Protein AF-A0A918QEB8-F1 (afdb_monomer_lite)

Secondary structure (DSSP, 8-state):
-PPPBPSSTT--SBP-BTTTTB-HHHHHHHHHHSSTT----------SB-SSTT--SBP-BTTB-HHHHHHHHTT-TTTTTS-------PBPSSTT--SBEEETTEEHHHHHHHHHHS----S-----PPPPSB--STT--PBP-BTTB-HHHHHHHHTTPPP-PPPPPPPTTS-EE-TTS-EEEEEEETTEEEEEEHHHHHHHHHHTSPPPTTEEEEETTS-TT-----SS-EE-TTS-EEETTEEEEE-----S--HHHHHHHHHHHHHHHS-HHHHHHTGGGGHHHHHHTSS---------

InterPro domains:
  IPR044925 His-Me finger superfamily [SSF54060] (174-229)

Foldseek 3Di:
DDAQFAPDPPGRHGQDDPVRSHDPQLVVCCVPPVGSPPDDPPLPQPADFAPQPPGRAGQGPPSHHPQLVVCVVVVHPCSRPDDDDPPDQQFAPAPPGRAGDDPPSHHPQLVVCCVPPVGSDHPDPPDPDDADQAAPAPPGRHGDDPPRHDPVQVVCVVVVHDRDPDDDDDPQQPFDQDPVQFTWGWDADPNDTDIDTPLQVLLCVLLVHHDAPQKDKDFQVNRRHPNDFDHHFDQDPVRWGDGDRITIDGDDDDPDDDPVLNVLLVLLCCLRRNDPVSVVVSVVSVVSVRVSSPDDPPDDDDDD

Structure (mmCIF, N/CA/C/O backbone):
data_AF-A0A918QEB8-F1
#
_entry.id   AF-A0A918QEB8-F1
#
loop_
_atom_site.group_PDB
_atom_site.id
_atom_site.type_symbol
_atom_site.label_atom_id
_atom_site.label_alt_id
_atom_site.label_comp_id
_atom_site.label_asym_id
_atom_site.label_entity_id
_atom_site.label_seq_id
_atom_site.pdbx_PDB_ins_code
_atom_site.Cartn_x
_atom_site.Cartn_y
_atom_site.Cartn_z
_atom_site.occupancy
_atom_site.B_iso_or_equiv
_atom_site.auth_seq_id
_atom_site.auth_comp_id
_atom_site.auth_asym_id
_atom_site.auth_atom_id
_atom_site.pdbx_PDB_model_num
ATOM 1 N N . MET A 1 1 ? -0.259 -30.238 -13.242 1.00 49.84 1 MET A N 1
ATOM 2 C CA . MET A 1 1 ? -1.530 -29.480 -13.211 1.00 49.84 1 MET A CA 1
ATOM 3 C C . MET A 1 1 ? -1.662 -28.749 -14.536 1.00 49.84 1 MET A C 1
ATOM 5 O O . MET A 1 1 ? -0.689 -28.126 -14.937 1.00 49.84 1 MET A O 1
ATOM 9 N N . ALA A 1 2 ? -2.779 -28.898 -15.249 1.00 60.12 2 ALA A N 1
ATOM 10 C CA . ALA A 1 2 ? -2.968 -28.246 -16.545 1.00 60.12 2 ALA A CA 1
ATOM 11 C C . ALA A 1 2 ? -3.055 -26.721 -16.367 1.00 60.12 2 ALA A C 1
ATOM 13 O O . ALA A 1 2 ? -3.739 -26.246 -15.460 1.00 60.12 2 ALA A O 1
ATOM 14 N N . GLU A 1 3 ? -2.346 -25.959 -17.201 1.00 74.62 3 GLU A N 1
ATOM 15 C CA . GLU A 1 3 ? -2.456 -24.500 -17.198 1.00 74.62 3 GLU A CA 1
ATOM 16 C C . GLU A 1 3 ? -3.886 -24.094 -17.587 1.00 74.62 3 GLU A C 1
ATOM 18 O O . GLU A 1 3 ? -4.435 -24.643 -18.550 1.00 74.62 3 GLU A O 1
ATOM 23 N N . PRO A 1 4 ? -4.516 -23.155 -16.860 1.00 84.81 4 PRO A N 1
ATOM 24 C CA . PRO A 1 4 ? -5.873 -22.750 -17.180 1.00 84.81 4 PRO A CA 1
ATOM 25 C C . PRO A 1 4 ? -5.911 -22.063 -18.552 1.00 84.81 4 PRO A C 1
ATOM 27 O O . PRO A 1 4 ? -4.995 -21.326 -18.927 1.00 84.81 4 PRO A O 1
ATOM 30 N N . LYS A 1 5 ? -6.958 -22.338 -19.332 1.00 91.69 5 LYS A N 1
ATOM 31 C CA . LYS A 1 5 ? -7.155 -21.772 -20.674 1.00 91.69 5 LYS A CA 1
ATOM 32 C C . LYS A 1 5 ? -7.871 -20.424 -20.602 1.00 91.69 5 LYS A C 1
ATOM 34 O O . LYS A 1 5 ? -8.496 -20.084 -19.603 1.00 91.69 5 LYS A O 1
ATOM 39 N N . CYS A 1 6 ? -7.764 -19.649 -21.675 1.00 92.31 6 CYS A N 1
ATOM 40 C CA . CYS A 1 6 ? -8.468 -18.381 -21.818 1.00 92.31 6 CYS A CA 1
ATOM 41 C C . CYS A 1 6 ? -9.994 -18.562 -21.732 1.00 92.31 6 CYS A C 1
ATOM 43 O O . CYS A 1 6 ? -10.557 -19.365 -22.462 1.00 92.31 6 CYS A O 1
ATOM 45 N N . SER A 1 7 ? -10.670 -17.731 -20.939 1.00 91.06 7 SER A N 1
ATOM 46 C CA . SER A 1 7 ? -12.131 -17.736 -20.750 1.00 91.06 7 SER A CA 1
ATOM 47 C C . SER A 1 7 ? -12.945 -17.173 -21.923 1.00 91.06 7 SER A C 1
ATOM 49 O O . SER A 1 7 ? -14.137 -16.947 -21.777 1.00 91.06 7 SER A O 1
ATOM 51 N N . VAL A 1 8 ? -12.314 -16.891 -23.063 1.00 89.81 8 VAL A N 1
ATOM 52 C CA . VAL A 1 8 ? -13.023 -16.405 -24.257 1.00 89.81 8 VAL A CA 1
ATOM 53 C C . VAL A 1 8 ? -13.403 -17.618 -25.090 1.00 89.81 8 VAL A C 1
ATOM 55 O O . VAL A 1 8 ? -12.530 -18.443 -25.373 1.00 89.81 8 VAL A O 1
ATOM 58 N N . GLU A 1 9 ? -14.675 -17.722 -25.471 1.00 88.31 9 GLU A N 1
ATOM 59 C CA . GLU A 1 9 ? -15.197 -18.860 -26.230 1.00 88.31 9 GLU A CA 1
ATOM 60 C C . GLU A 1 9 ? -14.378 -19.106 -27.507 1.00 88.31 9 GLU A C 1
ATOM 62 O O . GLU A 1 9 ? -14.040 -18.186 -28.253 1.00 88.31 9 GLU A O 1
ATOM 67 N N . GLY A 1 10 ? -13.981 -20.363 -27.725 1.00 85.69 10 GLY A N 1
ATOM 68 C CA . GLY A 1 10 ? -13.142 -20.757 -28.862 1.00 85.69 10 GLY A CA 1
ATOM 69 C C . GLY A 1 10 ? -11.655 -20.386 -28.751 1.00 85.69 10 GLY A C 1
ATOM 70 O O . GLY A 1 10 ? -10.907 -20.575 -29.711 1.00 85.69 10 GLY A O 1
ATOM 71 N N . CYS A 1 11 ? -11.176 -19.872 -27.611 1.00 87.31 11 CYS A N 1
ATOM 72 C CA . CYS A 1 11 ? -9.763 -19.544 -27.420 1.00 87.31 11 CYS A CA 1
ATOM 73 C C . CYS A 1 11 ? -9.001 -20.610 -26.622 1.00 87.31 11 CYS A C 1
ATOM 75 O O . CYS A 1 11 ? -9.097 -20.688 -25.402 1.00 87.31 11 CYS A O 1
ATOM 77 N N . GLU A 1 12 ? -8.124 -21.359 -27.291 1.00 88.88 12 GLU A N 1
ATOM 78 C CA . GLU A 1 12 ? -7.319 -22.409 -26.643 1.00 88.88 12 GLU A CA 1
ATOM 79 C C . GLU A 1 12 ? -6.004 -21.913 -26.023 1.00 88.88 12 GLU A C 1
ATOM 81 O O . GLU A 1 12 ? -5.235 -22.691 -25.458 1.00 88.88 12 GLU A O 1
ATOM 86 N N . LYS A 1 13 ? -5.714 -20.610 -26.126 1.00 89.88 13 LYS A N 1
ATOM 87 C CA . LYS A 1 13 ? -4.465 -20.038 -25.608 1.00 89.88 13 LYS A CA 1
ATOM 88 C C . LYS A 1 13 ? -4.423 -20.106 -24.076 1.00 89.88 13 LYS A C 1
ATOM 90 O O . LYS A 1 13 ? -5.461 -19.921 -23.436 1.00 89.88 13 LYS A O 1
ATOM 95 N N . PRO A 1 14 ? -3.229 -20.261 -23.477 1.00 89.56 14 PRO A N 1
ATOM 96 C CA . PRO A 1 14 ? -3.093 -20.279 -22.027 1.00 89.56 14 PRO A CA 1
ATOM 97 C C . PRO A 1 14 ? -3.520 -18.939 -21.420 1.00 89.56 14 PRO A C 1
ATOM 99 O O . PRO A 1 14 ? -3.224 -17.854 -21.951 1.00 89.56 14 PRO A O 1
ATOM 102 N N . GLN A 1 15 ? -4.215 -19.017 -20.290 1.00 91.75 15 GLN A N 1
ATOM 103 C CA . GLN A 1 15 ? -4.568 -17.871 -19.472 1.00 91.75 15 GLN A CA 1
ATOM 104 C C . GLN A 1 15 ? -3.289 -17.242 -18.921 1.00 91.75 15 GLN A C 1
ATOM 106 O O . GLN A 1 15 ? -2.470 -17.895 -18.280 1.00 91.75 15 GLN A O 1
ATOM 111 N N . ARG A 1 16 ? -3.132 -15.935 -19.146 1.00 87.12 16 ARG A N 1
ATOM 112 C CA . ARG A 1 16 ? -1.997 -15.165 -18.610 1.00 87.12 16 ARG A CA 1
ATOM 113 C C . ARG A 1 16 ? -2.396 -14.243 -17.465 1.00 87.12 16 ARG A C 1
ATOM 115 O O . ARG A 1 16 ? -1.548 -13.889 -16.655 1.00 87.12 16 ARG A O 1
ATOM 122 N N . TYR A 1 17 ? -3.671 -13.865 -17.386 1.00 87.62 17 TYR A N 1
ATOM 123 C CA . TYR A 1 17 ? -4.177 -12.907 -16.408 1.00 87.62 17 TYR A CA 1
ATOM 124 C C . TYR A 1 17 ? -5.238 -13.576 -15.533 1.00 87.62 17 TYR A C 1
ATOM 126 O O . TYR A 1 17 ? -6.358 -13.823 -15.979 1.00 87.62 17 TYR A O 1
ATOM 134 N N . LYS A 1 18 ? -4.873 -13.884 -14.278 1.00 83.88 18 LYS A N 1
ATOM 135 C CA . LYS A 1 18 ? -5.740 -14.603 -13.325 1.00 83.88 18 LYS A CA 1
ATOM 136 C C . LYS A 1 18 ? -7.066 -13.880 -13.073 1.00 83.88 18 LYS A C 1
ATOM 138 O O . LYS A 1 18 ? -8.113 -14.498 -13.187 1.00 83.88 18 LYS A O 1
ATOM 143 N N . ALA A 1 19 ? -7.012 -12.570 -12.825 1.00 83.25 19 ALA A N 1
ATOM 144 C CA . ALA A 1 19 ? -8.179 -11.762 -12.462 1.00 83.25 19 ALA A CA 1
ATOM 145 C C . ALA A 1 19 ? -9.241 -11.639 -13.567 1.00 83.25 19 ALA A C 1
ATOM 147 O O . ALA A 1 19 ? -10.412 -11.474 -13.258 1.00 83.25 19 ALA A O 1
ATOM 148 N N . SER A 1 20 ? -8.849 -11.710 -14.843 1.00 82.38 20 SER A N 1
ATOM 149 C CA . SER A 1 20 ? -9.780 -11.536 -15.964 1.00 82.38 20 SER A CA 1
ATOM 150 C C . SER A 1 20 ? -10.052 -12.822 -16.743 1.00 82.38 20 SER A C 1
ATOM 152 O O . SER A 1 20 ? -10.740 -12.769 -17.750 1.00 82.38 20 SER A O 1
ATOM 154 N N . GLY A 1 21 ? -9.451 -13.959 -16.376 1.00 89.44 21 GLY A N 1
ATOM 155 C CA . GLY A 1 21 ? -9.627 -15.201 -17.142 1.00 89.44 21 GLY A CA 1
ATOM 156 C C . GLY A 1 21 ? -8.934 -15.228 -18.514 1.00 89.44 21 GLY A C 1
ATOM 157 O O . GLY A 1 21 ? -9.015 -16.212 -19.238 1.00 89.44 21 GLY A O 1
ATOM 158 N N . TRP A 1 22 ? -8.236 -14.165 -18.925 1.00 93.06 22 TRP A N 1
ATOM 159 C CA . TRP A 1 22 ? -7.874 -13.972 -20.335 1.00 93.06 22 TRP A CA 1
ATOM 160 C C . TRP A 1 22 ? -6.417 -14.314 -20.673 1.00 93.06 22 TRP A C 1
ATOM 162 O O . TRP A 1 22 ? -5.489 -14.185 -19.864 1.00 93.06 22 TRP A O 1
ATOM 172 N N . CYS A 1 23 ? -6.190 -14.705 -21.930 1.00 93.19 23 CYS A N 1
ATOM 173 C CA . CYS A 1 23 ? -4.857 -14.716 -22.528 1.00 93.19 23 CYS A CA 1
ATOM 174 C C . CYS A 1 23 ? -4.362 -13.279 -22.769 1.00 93.19 23 CYS A C 1
ATOM 176 O O . CYS A 1 23 ? -5.136 -12.319 -22.754 1.00 93.19 23 CYS A O 1
ATOM 178 N N . GLY A 1 24 ? -3.067 -13.107 -23.052 1.00 90.50 24 GLY A N 1
ATOM 179 C CA . GLY A 1 24 ? -2.502 -11.762 -23.222 1.00 90.50 24 GLY A CA 1
ATOM 180 C C . GLY A 1 24 ? -3.080 -10.955 -24.383 1.00 90.50 24 GLY A C 1
ATOM 181 O O . GLY A 1 24 ? -3.174 -9.736 -24.286 1.00 90.50 24 GLY A O 1
ATOM 182 N N . MET A 1 25 ? -3.540 -11.620 -25.443 1.00 89.38 25 MET A N 1
ATOM 183 C CA . MET A 1 25 ? -4.203 -10.951 -26.562 1.00 89.38 25 MET A CA 1
ATOM 184 C C . MET A 1 25 ? -5.584 -10.408 -26.163 1.00 89.38 25 MET A C 1
ATOM 186 O O . MET A 1 25 ? -5.880 -9.254 -26.455 1.00 89.38 25 MET A O 1
ATOM 190 N N . HIS A 1 26 ? -6.410 -11.205 -25.476 1.00 91.31 26 HIS A N 1
ATOM 191 C CA . HIS A 1 26 ? -7.752 -10.793 -25.044 1.00 91.31 26 HIS A CA 1
ATOM 192 C C . HIS A 1 26 ? -7.710 -9.751 -23.926 1.00 91.31 26 HIS A C 1
ATOM 194 O O . HIS A 1 26 ? -8.466 -8.787 -23.970 1.00 91.31 26 HIS A O 1
ATOM 200 N N . TYR A 1 27 ? -6.744 -9.852 -23.010 1.00 91.06 27 TYR A N 1
ATOM 201 C CA . TYR A 1 27 ? -6.487 -8.791 -22.037 1.00 91.06 27 TYR A CA 1
ATOM 202 C C . TYR A 1 27 ? -6.092 -7.468 -22.714 1.00 91.06 27 TYR A C 1
ATOM 204 O O . TYR A 1 27 ? -6.627 -6.411 -22.380 1.00 91.06 27 TYR A O 1
ATOM 212 N N . ALA A 1 28 ? -5.205 -7.510 -23.715 1.00 87.75 28 ALA A N 1
ATOM 213 C CA . ALA A 1 28 ? -4.823 -6.316 -24.468 1.00 87.75 28 ALA A CA 1
ATOM 214 C C . ALA A 1 28 ? -5.994 -5.722 -25.273 1.00 87.75 28 ALA A C 1
ATOM 216 O O . ALA A 1 28 ? -6.122 -4.499 -25.348 1.00 87.75 28 ALA A O 1
ATOM 217 N N . ARG A 1 29 ? -6.862 -6.566 -25.848 1.00 88.75 29 ARG A N 1
ATOM 218 C CA . ARG A 1 29 ? -8.076 -6.122 -26.549 1.00 88.75 29 ARG A CA 1
ATOM 219 C C . ARG A 1 29 ? -9.057 -5.449 -25.602 1.00 88.75 29 ARG A C 1
ATOM 221 O O . ARG A 1 29 ? -9.433 -4.313 -25.871 1.00 88.75 29 ARG A O 1
ATOM 228 N N . ALA A 1 30 ? -9.362 -6.075 -24.468 1.00 90.19 30 ALA A N 1
ATOM 229 C CA . ALA A 1 30 ? -10.244 -5.501 -23.459 1.00 90.19 30 ALA A CA 1
ATOM 230 C C . ALA A 1 30 ? -9.730 -4.146 -22.953 1.00 90.19 30 ALA A C 1
ATOM 232 O O . ALA A 1 30 ? -10.491 -3.188 -22.871 1.00 90.19 30 ALA A O 1
ATOM 233 N N . ARG A 1 31 ? -8.415 -4.013 -22.720 1.00 88.62 31 ARG A N 1
ATOM 234 C CA . ARG A 1 31 ? -7.809 -2.729 -22.329 1.00 88.62 31 ARG A CA 1
ATOM 235 C C . ARG A 1 31 ? -7.911 -1.636 -23.388 1.00 88.62 31 ARG A C 1
ATOM 237 O O . ARG A 1 31 ? -7.953 -0.466 -23.026 1.00 88.62 31 ARG A O 1
ATOM 244 N N . LYS A 1 32 ? -7.852 -1.990 -24.672 1.00 82.12 32 LYS A N 1
ATOM 245 C CA . LYS A 1 32 ? -7.790 -1.015 -25.768 1.00 82.12 32 LYS A CA 1
ATOM 246 C C . LYS A 1 32 ? -9.164 -0.662 -26.336 1.00 82.12 32 LYS A C 1
ATOM 248 O O . LYS A 1 32 ? -9.359 0.463 -26.777 1.00 82.12 32 LYS A O 1
ATOM 253 N N . TYR A 1 33 ? -10.078 -1.623 -26.361 1.00 82.81 33 TYR A N 1
ATOM 254 C CA . TYR A 1 33 ? -11.358 -1.537 -27.065 1.00 82.81 33 TYR A CA 1
ATOM 255 C C . TYR A 1 33 ? -12.563 -1.801 -26.154 1.00 82.81 33 TYR A C 1
ATOM 257 O O . TYR A 1 33 ? -13.686 -1.857 -26.639 1.00 82.81 33 TYR A O 1
ATOM 265 N N . GLY A 1 34 ? -12.344 -1.996 -24.851 1.00 85.25 34 GLY A N 1
ATOM 266 C CA . GLY A 1 34 ? -13.400 -2.235 -23.865 1.00 85.25 34 GLY A CA 1
ATOM 267 C C . GLY A 1 34 ? -13.932 -3.669 -23.829 1.00 85.25 34 GLY A C 1
ATOM 268 O O . GLY A 1 34 ? -14.571 -4.040 -22.852 1.00 85.25 34 GLY A O 1
ATOM 269 N N . THR A 1 35 ? -13.642 -4.502 -24.837 1.00 86.81 35 THR A N 1
ATOM 270 C CA . THR A 1 35 ? -14.096 -5.901 -24.891 1.00 86.81 35 THR A CA 1
ATOM 271 C C . THR A 1 35 ? -12.973 -6.862 -25.306 1.00 86.81 35 THR A C 1
ATOM 273 O O . THR A 1 35 ? -12.113 -6.506 -26.123 1.00 86.81 35 THR A O 1
ATOM 276 N N . PRO A 1 36 ? -12.929 -8.088 -24.747 1.00 85.44 36 PRO A N 1
ATOM 277 C CA . PRO A 1 36 ? -11.938 -9.095 -25.135 1.00 85.44 36 PRO A CA 1
ATOM 278 C C . PRO A 1 36 ? -12.161 -9.592 -26.574 1.00 85.44 36 PRO A C 1
ATOM 280 O O . PRO A 1 36 ? -11.190 -9.846 -27.291 1.00 85.44 36 PRO A O 1
ATOM 283 N N . ASP A 1 37 ? -13.417 -9.617 -27.023 1.00 83.62 37 ASP A N 1
ATOM 284 C CA . ASP A 1 37 ? -13.846 -10.087 -28.347 1.00 83.62 37 ASP A CA 1
ATOM 285 C C . ASP A 1 37 ? -13.848 -9.005 -29.424 1.00 83.62 37 ASP A C 1
ATOM 287 O O . ASP A 1 37 ? -14.338 -9.229 -30.531 1.00 83.62 37 ASP A O 1
ATOM 291 N N . ALA A 1 38 ? -13.296 -7.824 -29.125 1.00 78.31 38 ALA A N 1
ATOM 292 C CA . ALA A 1 38 ? -13.203 -6.737 -30.085 1.00 78.31 38 ALA A CA 1
ATOM 293 C C . ALA A 1 38 ? -12.617 -7.248 -31.411 1.00 78.31 38 ALA A C 1
ATOM 295 O O . ALA A 1 38 ? -11.441 -7.634 -31.491 1.00 78.31 38 ALA A O 1
ATOM 296 N N . LYS A 1 39 ? -13.457 -7.253 -32.454 1.00 68.69 39 LYS A N 1
ATOM 297 C CA . LYS A 1 39 ? -13.066 -7.645 -33.806 1.00 68.69 39 LYS A CA 1
ATOM 298 C C . LYS A 1 39 ? -11.996 -6.665 -34.278 1.00 68.69 39 LYS A C 1
ATOM 300 O O . LYS A 1 39 ? -12.268 -5.495 -34.544 1.00 68.69 39 LYS A O 1
ATOM 305 N N . VAL A 1 40 ? -10.750 -7.126 -34.347 1.00 60.66 40 VAL A N 1
ATOM 306 C CA . VAL A 1 40 ? -9.691 -6.377 -35.027 1.00 60.66 40 VAL A CA 1
ATOM 307 C C . VAL A 1 40 ? -10.098 -6.321 -36.493 1.00 60.66 40 VAL A C 1
ATOM 309 O O . VAL A 1 40 ? -10.489 -7.354 -37.030 1.00 60.66 40 VAL A O 1
ATOM 312 N N . ARG A 1 41 ? -10.032 -5.142 -37.130 1.00 53.66 41 ARG A N 1
ATOM 313 C CA . ARG A 1 41 ? -10.197 -5.025 -38.587 1.00 53.66 41 ARG A CA 1
ATOM 314 C C . ARG A 1 41 ? -9.387 -6.140 -39.242 1.00 53.66 41 ARG A C 1
ATOM 316 O O . ARG A 1 41 ? -8.162 -6.154 -39.094 1.00 53.66 41 ARG A O 1
ATOM 323 N N . GLU A 1 42 ? -10.067 -7.061 -39.915 1.00 51.09 42 GLU A N 1
ATOM 324 C CA . GLU A 1 42 ? -9.400 -8.044 -40.750 1.00 51.09 42 GLU A CA 1
ATOM 325 C C . GLU A 1 42 ? -8.595 -7.254 -41.775 1.00 51.09 42 GLU A C 1
ATOM 327 O O . GLU A 1 42 ? -9.136 -6.487 -42.573 1.00 51.09 42 GLU A O 1
ATOM 332 N N . TYR A 1 43 ? -7.271 -7.363 -41.694 1.00 50.44 43 TYR A N 1
ATOM 333 C CA . TYR A 1 43 ? -6.435 -6.951 -42.802 1.00 50.44 43 TYR A CA 1
ATOM 334 C C . TYR A 1 43 ? -6.741 -7.961 -43.902 1.00 50.44 43 TYR A C 1
ATOM 336 O O . TYR A 1 43 ? -6.151 -9.038 -43.930 1.00 50.44 43 TYR A O 1
ATOM 344 N N . THR A 1 44 ? -7.685 -7.638 -44.787 1.00 55.31 44 THR A N 1
ATOM 345 C CA . THR A 1 44 ? -7.746 -8.288 -46.092 1.00 55.31 44 THR A CA 1
ATOM 346 C C . THR A 1 44 ? -6.389 -8.021 -46.722 1.00 55.31 44 THR A C 1
ATOM 348 O O . THR A 1 44 ? -6.122 -6.900 -47.168 1.00 55.31 44 THR A O 1
ATOM 351 N N . ALA A 1 45 ? -5.488 -9.001 -46.663 1.00 52.97 45 ALA A N 1
ATOM 352 C CA . ALA A 1 45 ? -4.292 -8.975 -47.475 1.00 52.97 45 ALA A CA 1
ATOM 353 C C . ALA A 1 45 ? -4.810 -8.836 -48.905 1.00 52.97 45 ALA A C 1
ATOM 355 O O . ALA A 1 45 ? -5.502 -9.723 -49.394 1.00 52.97 45 ALA A O 1
ATOM 356 N N . GLN A 1 46 ? -4.597 -7.683 -49.533 1.00 57.59 46 GLN A N 1
ATOM 357 C CA . GLN A 1 46 ? -4.918 -7.515 -50.941 1.00 57.59 46 GLN A CA 1
ATOM 358 C C . GLN A 1 46 ? -3.922 -8.380 -51.718 1.00 57.59 46 GLN A C 1
ATOM 360 O O . GLN A 1 46 ? -2.858 -7.921 -52.111 1.00 57.59 46 GLN A O 1
ATOM 365 N N . THR A 1 47 ? -4.237 -9.670 -51.840 1.00 59.84 47 THR A N 1
ATOM 366 C CA . THR A 1 47 ? -3.457 -10.672 -52.558 1.00 59.84 47 THR A CA 1
ATOM 367 C C . THR A 1 47 ? -3.605 -10.415 -54.050 1.00 59.84 47 THR A C 1
ATOM 369 O O . THR A 1 47 ? -4.545 -10.875 -54.689 1.00 59.84 47 THR A O 1
ATOM 372 N N . GLY A 1 48 ? -2.685 -9.631 -54.593 1.00 74.38 48 GLY A N 1
ATOM 373 C CA . GLY A 1 48 ? -2.533 -9.396 -56.022 1.00 74.38 48 GLY A CA 1
ATOM 374 C C . GLY A 1 48 ? -1.095 -8.999 -56.323 1.00 74.38 48 GLY A C 1
ATOM 375 O O . GLY A 1 48 ? -0.327 -8.697 -55.409 1.00 74.38 48 GLY A O 1
ATOM 376 N N . THR A 1 49 ? -0.709 -9.007 -57.590 1.00 85.50 49 THR A N 1
ATOM 377 C CA . THR A 1 49 ? 0.529 -8.369 -58.044 1.00 85.50 49 THR A CA 1
ATOM 378 C C . THR A 1 49 ? 0.368 -6.851 -58.038 1.00 85.50 49 THR A C 1
ATOM 380 O O . THR A 1 49 ? -0.741 -6.311 -58.055 1.00 85.50 49 THR A O 1
ATOM 383 N N . CYS A 1 50 ? 1.484 -6.141 -57.919 1.00 86.81 50 CYS A N 1
ATOM 384 C CA . CYS A 1 50 ? 1.498 -4.688 -57.922 1.00 86.81 50 CYS A CA 1
ATOM 385 C C . CYS A 1 50 ? 0.915 -4.143 -59.236 1.00 86.81 50 CYS A C 1
ATOM 387 O O . CYS A 1 50 ? 1.290 -4.588 -60.311 1.00 86.81 50 CYS A O 1
ATOM 389 N N . ARG A 1 51 ? 0.047 -3.127 -59.150 1.00 88.38 51 ARG A N 1
ATOM 390 C CA . ARG A 1 51 ? -0.557 -2.455 -60.315 1.00 88.38 51 ARG A CA 1
ATOM 391 C C . ARG A 1 51 ? 0.458 -1.727 -61.211 1.00 88.38 51 ARG A C 1
ATOM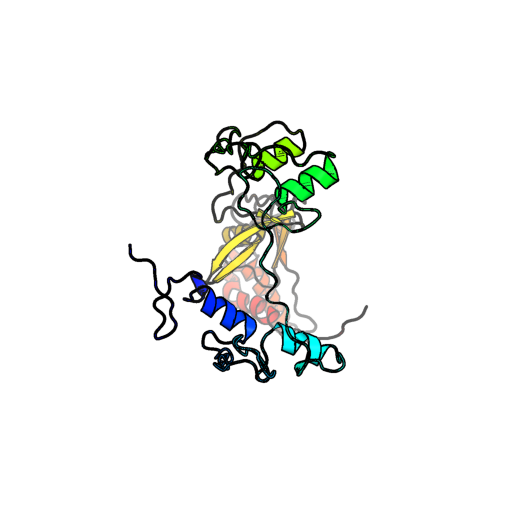 393 O O . ARG A 1 51 ? 0.125 -1.376 -62.336 1.00 88.38 51 ARG A O 1
ATOM 400 N N . ALA A 1 52 ? 1.661 -1.448 -60.716 1.00 86.12 52 ALA A N 1
ATOM 401 C CA . ALA A 1 52 ? 2.720 -0.876 -61.539 1.00 86.12 52 ALA A CA 1
ATOM 402 C C . ALA A 1 52 ? 3.078 -1.821 -62.697 1.00 86.12 52 ALA A C 1
ATOM 404 O O . ALA A 1 52 ? 3.351 -3.000 -62.465 1.00 86.12 52 ALA A O 1
ATOM 405 N N . GLU A 1 53 ? 3.098 -1.296 -63.922 1.00 85.19 53 GLU A N 1
ATOM 406 C CA . GLU A 1 53 ? 3.444 -2.070 -65.115 1.00 85.19 53 GLU A CA 1
ATOM 407 C C . GLU A 1 53 ? 4.841 -2.698 -64.967 1.00 85.19 53 GLU A C 1
ATOM 409 O O . GLU A 1 53 ? 5.802 -2.035 -64.572 1.00 85.19 53 GLU A O 1
ATOM 414 N N . GLY A 1 54 ? 4.941 -4.007 -65.221 1.00 83.56 54 GLY A N 1
ATOM 415 C CA . GLY A 1 54 ? 6.190 -4.765 -65.080 1.00 83.56 54 GLY A CA 1
ATOM 416 C C . GLY A 1 54 ? 6.642 -5.037 -63.635 1.00 83.56 54 GLY A C 1
ATOM 417 O O . GLY A 1 54 ? 7.825 -5.299 -63.413 1.00 83.56 54 GLY A O 1
ATOM 418 N N . CYS A 1 55 ? 5.756 -4.951 -62.633 1.00 84.69 55 CYS A N 1
ATOM 419 C CA . CYS A 1 55 ? 6.094 -5.235 -61.235 1.00 84.69 55 CYS A CA 1
ATOM 420 C C . CYS A 1 55 ? 5.388 -6.478 -60.667 1.00 84.69 55 CYS A C 1
ATOM 422 O O . CYS A 1 55 ? 4.233 -6.420 -60.252 1.00 84.69 55 CYS A O 1
ATOM 424 N N . ASP A 1 56 ? 6.142 -7.560 -60.471 1.00 83.94 56 ASP A N 1
ATOM 425 C CA . ASP A 1 56 ? 5.610 -8.824 -59.928 1.00 83.94 56 ASP A CA 1
ATOM 426 C C . ASP A 1 56 ? 5.582 -8.889 -58.390 1.00 83.94 56 ASP A C 1
ATOM 428 O O . ASP A 1 56 ? 5.316 -9.931 -57.790 1.00 83.94 56 ASP A O 1
ATOM 432 N N . ARG A 1 57 ? 5.887 -7.780 -57.702 1.00 81.94 57 ARG A N 1
ATOM 433 C CA . ARG A 1 57 ? 5.885 -7.755 -56.231 1.00 81.94 57 ARG A CA 1
ATOM 434 C C . ARG A 1 57 ? 4.455 -7.854 -55.700 1.00 81.94 57 ARG A C 1
ATOM 436 O O . ARG A 1 57 ? 3.558 -7.250 -56.286 1.00 81.94 57 ARG A O 1
ATOM 443 N N . PRO A 1 58 ? 4.240 -8.502 -54.543 1.00 84.31 58 PRO A N 1
ATOM 444 C CA . PRO A 1 58 ? 2.917 -8.567 -53.941 1.00 84.31 58 PRO A CA 1
ATOM 445 C C . PRO A 1 58 ? 2.417 -7.159 -53.596 1.00 84.31 58 PRO A C 1
ATOM 447 O O . PRO A 1 58 ? 3.108 -6.370 -52.935 1.00 84.31 58 PRO A O 1
ATOM 450 N N . ALA A 1 59 ? 1.210 -6.850 -54.057 1.00 85.69 59 ALA A N 1
ATOM 451 C CA . ALA A 1 59 ? 0.460 -5.681 -53.654 1.00 85.69 59 ALA A CA 1
ATOM 452 C C . ALA A 1 59 ? 0.147 -5.761 -52.155 1.00 85.69 59 ALA A C 1
ATOM 454 O O . ALA A 1 59 ? -0.079 -6.830 -51.594 1.00 85.69 59 ALA A O 1
ATOM 455 N N . GLN A 1 60 ? 0.174 -4.610 -51.490 1.00 80.19 60 GLN A N 1
ATOM 456 C CA . GLN A 1 60 ? -0.173 -4.501 -50.078 1.00 80.19 60 GLN A CA 1
ATOM 457 C C . GLN A 1 60 ? -1.363 -3.575 -49.897 1.00 80.19 60 GLN A C 1
ATOM 459 O O . GLN A 1 60 ? -2.446 -4.020 -49.550 1.00 80.19 60 GLN A O 1
ATOM 464 N N . ARG A 1 61 ? -1.165 -2.276 -50.130 1.00 75.69 61 ARG A N 1
ATOM 465 C CA . ARG A 1 61 ? -2.164 -1.235 -49.882 1.00 75.69 61 ARG A CA 1
ATOM 466 C C . ARG A 1 61 ? -2.413 -0.473 -51.176 1.00 75.69 61 ARG A C 1
ATOM 468 O O . ARG A 1 61 ? -1.464 -0.097 -51.860 1.00 75.69 61 ARG A O 1
ATOM 475 N N . LYS A 1 62 ? -3.690 -0.231 -51.500 1.00 78.81 62 LYS A N 1
ATOM 476 C CA . LYS A 1 62 ? -4.118 0.432 -52.751 1.00 78.81 62 LYS A CA 1
ATOM 477 C C . LYS A 1 62 ? -3.605 -0.279 -54.021 1.00 78.81 62 LYS A C 1
ATOM 479 O O . LYS A 1 62 ? -3.258 0.376 -54.998 1.00 78.81 62 LYS A O 1
ATOM 484 N N . GLY A 1 63 ? -3.506 -1.611 -53.995 1.00 85.12 63 GLY A N 1
ATOM 485 C CA . GLY A 1 63 ? -3.069 -2.400 -55.157 1.00 85.12 63 GLY A CA 1
ATOM 486 C C . GLY A 1 63 ? -1.601 -2.200 -55.559 1.00 85.12 63 GLY A C 1
ATOM 487 O O . GLY A 1 63 ? -1.211 -2.605 -56.645 1.00 85.12 63 GLY A O 1
ATOM 488 N N . CYS A 1 64 ? -0.780 -1.573 -54.711 1.00 86.56 64 CYS A N 1
ATOM 489 C CA . CYS A 1 64 ? 0.639 -1.327 -54.971 1.00 86.56 64 CYS A CA 1
ATOM 490 C C . CYS A 1 64 ? 1.504 -2.108 -53.978 1.00 86.56 64 CYS A C 1
ATOM 492 O O . CYS A 1 64 ? 1.114 -2.291 -52.820 1.00 86.56 64 CYS A O 1
ATOM 494 N N . CYS A 1 65 ? 2.698 -2.539 -54.386 1.00 88.38 65 CYS A N 1
ATOM 495 C CA . CYS A 1 65 ? 3.681 -3.053 -53.436 1.00 88.38 65 CYS A CA 1
ATOM 496 C C . CYS A 1 65 ? 4.141 -1.931 -52.487 1.00 88.38 65 CYS A C 1
ATOM 498 O O . CYS A 1 65 ? 3.992 -0.746 -52.794 1.00 88.38 65 CYS A O 1
ATOM 500 N N . GLN A 1 66 ? 4.736 -2.280 -51.343 1.00 86.00 66 GLN A N 1
ATOM 501 C CA . GLN A 1 66 ? 5.106 -1.292 -50.319 1.00 86.00 66 GLN A CA 1
ATOM 502 C C . GLN A 1 66 ? 5.987 -0.152 -50.857 1.00 86.00 66 GLN A C 1
ATOM 504 O O . GLN A 1 66 ? 5.808 1.002 -50.481 1.00 86.00 66 GLN A O 1
ATOM 509 N N . ALA A 1 67 ? 6.919 -0.452 -51.763 1.00 85.25 67 ALA A N 1
ATOM 510 C CA . ALA A 1 67 ? 7.801 0.558 -52.341 1.00 85.25 67 ALA A CA 1
ATOM 511 C C . ALA A 1 67 ? 7.055 1.525 -53.282 1.00 85.25 67 ALA A C 1
ATOM 513 O O . ALA A 1 67 ? 7.228 2.734 -53.154 1.00 85.25 67 ALA A O 1
ATOM 514 N N . HIS A 1 68 ? 6.178 1.027 -54.163 1.00 88.44 68 HIS A N 1
ATOM 515 C CA . HIS A 1 68 ? 5.344 1.881 -55.022 1.00 88.44 68 HIS A CA 1
ATOM 516 C C . HIS A 1 68 ? 4.305 2.671 -54.222 1.00 88.44 68 HIS A C 1
ATOM 518 O O . HIS A 1 68 ? 4.090 3.847 -54.500 1.00 88.44 68 HIS A O 1
ATOM 524 N N . TYR A 1 69 ? 3.724 2.077 -53.175 1.00 88.31 69 TYR A N 1
ATOM 525 C CA . TYR A 1 69 ? 2.821 2.783 -52.265 1.00 88.31 69 TYR A CA 1
ATOM 526 C C . TYR A 1 69 ? 3.512 3.972 -51.577 1.00 88.31 69 TYR A C 1
ATOM 528 O O . TYR A 1 69 ? 2.929 5.051 -51.497 1.00 88.31 69 TYR A O 1
ATOM 536 N N . VAL A 1 70 ? 4.757 3.805 -51.114 1.00 86.25 70 VAL A N 1
ATOM 537 C CA . VAL A 1 70 ? 5.525 4.890 -50.478 1.00 86.25 70 VAL A CA 1
ATOM 538 C C . VAL A 1 70 ? 5.822 6.027 -51.461 1.00 86.25 70 VAL A C 1
ATOM 540 O O . VAL A 1 70 ? 5.645 7.184 -51.087 1.00 86.25 70 VAL A O 1
ATOM 543 N N . ARG A 1 71 ? 6.212 5.726 -52.708 1.00 86.88 71 ARG A N 1
ATOM 544 C CA . ARG A 1 71 ? 6.443 6.750 -53.749 1.00 86.88 71 ARG A CA 1
ATOM 545 C C . ARG A 1 71 ? 5.167 7.517 -54.089 1.00 86.88 71 ARG A C 1
ATOM 547 O O . ARG A 1 71 ? 5.166 8.745 -54.118 1.00 86.88 71 ARG A O 1
ATOM 554 N N . LEU A 1 72 ? 4.062 6.787 -54.259 1.00 87.25 72 LEU A N 1
ATOM 555 C CA . LEU A 1 72 ? 2.743 7.358 -54.528 1.00 87.25 72 LEU A CA 1
ATOM 556 C C . LEU A 1 72 ? 2.280 8.263 -53.377 1.00 87.25 72 LEU A C 1
ATOM 558 O O . LEU A 1 72 ? 1.754 9.345 -53.609 1.00 87.25 72 LEU A O 1
ATOM 562 N N . PHE A 1 73 ? 2.503 7.843 -52.129 1.00 86.44 73 PHE A N 1
ATOM 563 C CA . PHE A 1 73 ? 2.164 8.629 -50.941 1.00 86.44 73 PHE A CA 1
ATOM 564 C C . PHE A 1 73 ? 3.011 9.903 -50.804 1.00 86.44 73 PHE A C 1
ATOM 566 O O . PHE A 1 73 ? 2.526 10.904 -50.288 1.00 86.44 73 PHE A O 1
ATOM 573 N N . ARG A 1 74 ? 4.263 9.881 -51.275 1.00 87.38 74 ARG A N 1
ATOM 574 C CA . ARG A 1 74 ? 5.177 11.034 -51.271 1.00 87.38 74 ARG A CA 1
ATOM 575 C C . ARG A 1 74 ? 4.960 12.006 -52.435 1.00 87.38 74 ARG A C 1
ATOM 577 O O . ARG A 1 74 ? 5.644 13.021 -52.485 1.00 87.38 74 ARG A O 1
ATOM 584 N N . GLY A 1 75 ? 4.029 11.716 -53.348 1.00 83.88 75 GLY A N 1
ATOM 585 C CA . GLY A 1 75 ? 3.740 12.576 -54.499 1.00 83.88 75 GLY A CA 1
ATOM 586 C C . GLY A 1 75 ? 4.857 12.605 -55.546 1.00 83.88 75 GLY A C 1
ATOM 587 O O . GLY A 1 75 ? 4.987 13.587 -56.272 1.00 83.88 75 GLY A O 1
ATOM 588 N N . GLU A 1 76 ? 5.682 11.556 -55.617 1.00 84.81 76 GLU A N 1
ATOM 589 C CA . GLU A 1 76 ? 6.728 11.450 -56.637 1.00 84.81 76 GLU A CA 1
ATOM 590 C C . GLU A 1 76 ? 6.091 11.374 -58.039 1.00 84.81 76 GLU A C 1
ATOM 592 O O . GLU A 1 76 ? 5.135 10.621 -58.259 1.00 84.81 76 GLU A O 1
ATOM 597 N N . LYS A 1 77 ? 6.617 12.147 -59.001 1.00 78.38 77 LYS A N 1
ATOM 598 C CA . LYS A 1 77 ? 6.218 12.027 -60.413 1.00 78.38 77 LYS A CA 1
ATOM 599 C C . LYS A 1 77 ? 6.537 10.611 -60.896 1.00 78.38 77 LYS A C 1
ATOM 601 O O . LYS A 1 77 ? 7.562 10.050 -60.519 1.00 78.38 77 LYS A O 1
ATOM 606 N N . ASP A 1 78 ? 5.634 10.020 -61.676 1.00 82.75 78 ASP A N 1
ATOM 607 C CA . ASP A 1 78 ? 5.800 8.672 -62.238 1.00 82.75 78 ASP A CA 1
ATOM 608 C C . ASP A 1 78 ? 6.000 7.565 -61.187 1.00 82.75 78 ASP A C 1
ATOM 610 O O . ASP A 1 78 ? 6.650 6.542 -61.434 1.00 82.75 78 ASP A O 1
ATOM 614 N N . ALA A 1 79 ? 5.396 7.739 -60.003 1.00 81.69 79 ALA A N 1
ATOM 615 C CA . ALA A 1 79 ? 5.507 6.818 -58.872 1.00 81.69 79 ALA A CA 1
ATOM 616 C C . ALA A 1 79 ? 5.187 5.353 -59.214 1.00 81.69 79 ALA A C 1
ATOM 618 O O . ALA A 1 79 ? 5.724 4.469 -58.554 1.00 81.69 79 ALA A O 1
ATOM 619 N N . LEU A 1 80 ? 4.336 5.092 -60.215 1.00 82.06 80 LEU A N 1
ATOM 620 C CA . LEU A 1 80 ? 3.968 3.744 -60.670 1.00 82.06 80 LEU A CA 1
ATOM 621 C C . LEU A 1 80 ? 4.735 3.275 -61.913 1.00 82.06 80 LEU A C 1
ATOM 623 O O . LEU A 1 80 ? 4.833 2.073 -62.118 1.00 82.06 80 LEU A O 1
ATOM 627 N N . ALA A 1 81 ? 5.289 4.185 -62.715 1.00 80.25 81 ALA A N 1
ATOM 628 C CA . ALA A 1 81 ? 6.054 3.831 -63.912 1.00 80.25 81 ALA A CA 1
ATOM 629 C C . ALA A 1 81 ? 7.546 3.624 -63.606 1.00 80.25 81 ALA A C 1
ATOM 631 O O . ALA A 1 81 ? 8.250 2.932 -64.334 1.00 80.25 81 ALA A O 1
ATOM 632 N N . THR A 1 82 ? 8.043 4.181 -62.496 1.00 72.69 82 THR A N 1
ATOM 633 C CA . THR A 1 82 ? 9.439 3.994 -62.097 1.00 72.69 82 THR A CA 1
ATOM 634 C C . THR A 1 82 ? 9.656 2.554 -61.610 1.00 72.69 82 THR A C 1
ATOM 636 O O . THR A 1 82 ? 9.097 2.178 -60.565 1.00 72.69 82 THR A O 1
ATOM 639 N N . PRO A 1 83 ? 10.508 1.749 -62.276 1.00 73.62 83 PRO A N 1
ATOM 640 C CA . PRO A 1 83 ? 10.792 0.390 -61.838 1.00 73.62 83 PRO A CA 1
ATOM 641 C C . PRO A 1 83 ? 11.407 0.414 -60.437 1.00 73.62 83 PRO A C 1
ATOM 643 O O . PRO A 1 83 ? 12.191 1.301 -60.073 1.00 73.62 83 PRO A O 1
ATOM 646 N N . ILE A 1 84 ? 11.031 -0.549 -59.596 1.00 72.44 84 ILE A N 1
ATOM 647 C CA . ILE A 1 84 ? 11.691 -0.697 -58.301 1.00 72.44 84 ILE A CA 1
ATOM 648 C C . ILE A 1 84 ? 12.874 -1.614 -58.508 1.00 72.44 84 ILE A C 1
ATOM 650 O O . ILE A 1 84 ? 12.700 -2.806 -58.757 1.00 72.44 84 ILE A O 1
ATOM 654 N N . SER A 1 85 ? 14.067 -1.049 -58.349 1.00 67.12 85 SER A N 1
ATOM 655 C CA . SER A 1 85 ? 15.311 -1.800 -58.412 1.00 67.12 85 SER A CA 1
ATOM 656 C C . SER A 1 85 ? 15.207 -3.088 -57.587 1.00 67.12 85 SER A C 1
ATOM 658 O O . SER A 1 85 ? 14.859 -3.077 -56.399 1.00 67.12 85 SER A O 1
ATOM 660 N N . THR A 1 86 ? 15.473 -4.212 -58.243 1.00 59.34 86 THR A N 1
ATOM 661 C CA . THR A 1 86 ? 15.651 -5.535 -57.637 1.00 59.34 86 THR A CA 1
ATOM 662 C C . THR A 1 86 ? 17.073 -5.718 -57.120 1.00 59.34 86 THR A C 1
ATOM 664 O O . THR 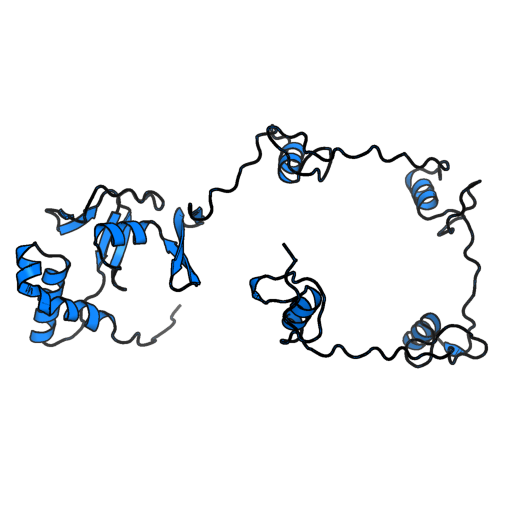A 1 86 ? 17.454 -6.858 -56.873 1.00 59.34 86 THR A O 1
ATOM 667 N N . GLN A 1 87 ? 17.839 -4.617 -56.977 1.00 64.94 87 GLN A N 1
ATOM 668 C CA . GLN A 1 87 ? 19.277 -4.613 -56.713 1.00 64.94 87 GLN A CA 1
ATOM 669 C C . GLN A 1 87 ? 19.655 -5.775 -55.806 1.00 64.94 87 GLN A C 1
ATOM 671 O O . GLN A 1 87 ? 19.238 -5.841 -54.645 1.00 64.94 87 GLN A O 1
ATOM 676 N N . THR A 1 88 ? 20.393 -6.721 -56.382 1.00 63.25 88 THR A N 1
ATOM 677 C CA . THR A 1 88 ? 20.915 -7.864 -55.656 1.00 63.25 88 THR A CA 1
ATOM 678 C C . THR A 1 88 ? 21.672 -7.316 -54.458 1.00 63.25 88 THR A C 1
ATOM 680 O O . THR A 1 88 ? 22.556 -6.463 -54.584 1.00 63.25 88 THR A O 1
ATOM 683 N N . LYS A 1 89 ? 21.240 -7.730 -53.265 1.00 70.25 89 LYS A N 1
ATOM 684 C CA . LYS A 1 89 ? 21.881 -7.350 -52.011 1.00 70.25 89 LYS A CA 1
ATOM 685 C C . LYS A 1 89 ? 23.347 -7.751 -52.122 1.00 70.25 89 LYS A C 1
ATOM 687 O O . LYS A 1 89 ? 23.650 -8.941 -52.126 1.00 70.25 89 LYS A O 1
ATOM 692 N N . LYS A 1 90 ? 24.236 -6.766 -52.248 1.00 81.31 90 LYS A N 1
ATOM 693 C CA . LYS A 1 90 ? 25.677 -7.015 -52.274 1.00 81.31 90 LYS A CA 1
ATOM 694 C C . LYS A 1 90 ? 26.050 -7.724 -50.973 1.00 81.31 90 LYS A C 1
ATOM 696 O O . LYS A 1 90 ? 25.465 -7.445 -49.924 1.00 81.31 90 LYS A O 1
ATOM 701 N N . THR A 1 91 ? 26.965 -8.675 -51.033 1.00 90.00 91 THR A N 1
ATOM 702 C CA . THR A 1 91 ? 27.535 -9.309 -49.842 1.00 90.00 91 THR A CA 1
ATOM 703 C C . THR A 1 91 ? 28.685 -8.467 -49.313 1.00 90.00 91 THR A C 1
ATOM 705 O O . THR A 1 91 ? 29.192 -7.578 -49.999 1.00 90.00 91 THR A O 1
ATOM 708 N N . CYS A 1 92 ? 29.062 -8.714 -48.065 1.00 90.94 92 CYS A N 1
ATOM 709 C CA . CYS A 1 92 ? 30.235 -8.109 -47.463 1.00 90.94 92 CYS A CA 1
ATOM 710 C C . CYS A 1 92 ? 31.477 -8.422 -48.310 1.00 90.94 92 CYS A C 1
ATOM 712 O O . CYS A 1 92 ? 31.679 -9.562 -48.712 1.00 90.94 92 CYS A O 1
ATOM 714 N N . THR A 1 93 ? 32.313 -7.416 -48.546 1.00 90.81 93 THR A N 1
ATOM 715 C CA . THR A 1 93 ? 33.602 -7.535 -49.241 1.00 90.81 93 THR A CA 1
ATOM 716 C C . THR A 1 93 ? 34.672 -8.184 -48.361 1.00 90.81 93 THR A C 1
ATOM 718 O O . THR A 1 93 ? 35.763 -8.459 -48.832 1.00 90.81 93 THR A O 1
ATOM 721 N N . LEU A 1 94 ? 34.387 -8.418 -47.076 1.00 87.44 94 LEU A N 1
ATOM 722 C CA . LEU A 1 94 ? 35.315 -9.117 -46.200 1.00 87.44 94 LEU A CA 1
ATOM 723 C C . LEU A 1 94 ? 35.342 -10.612 -46.529 1.00 87.44 94 LEU A C 1
ATOM 725 O O . LEU A 1 94 ? 34.292 -11.260 -46.491 1.00 87.44 94 LEU A O 1
ATOM 729 N N . ASP A 1 95 ? 36.532 -11.146 -46.799 1.00 85.69 95 ASP A N 1
ATOM 730 C CA . ASP A 1 95 ? 36.729 -12.542 -47.192 1.00 85.69 95 ASP A CA 1
ATOM 731 C C . ASP A 1 95 ? 36.096 -13.517 -46.189 1.00 85.69 95 ASP A C 1
ATOM 733 O O . ASP A 1 95 ? 36.299 -13.441 -44.977 1.00 85.69 95 ASP A O 1
ATOM 737 N N . GLY A 1 96 ? 35.256 -14.414 -46.713 1.00 84.50 96 GLY A N 1
ATOM 738 C CA . GLY A 1 96 ? 34.496 -15.393 -45.933 1.00 84.50 96 GLY A CA 1
ATOM 739 C C . GLY A 1 96 ? 33.284 -14.836 -45.163 1.00 84.50 96 GLY A C 1
ATOM 740 O O . GLY A 1 96 ? 32.655 -15.572 -44.403 1.00 84.50 96 GLY A O 1
ATOM 741 N N . CYS A 1 97 ? 32.892 -13.569 -45.359 1.00 87.00 97 CYS A N 1
ATOM 742 C CA . CYS A 1 97 ? 31.667 -13.006 -44.781 1.00 87.00 97 CYS A CA 1
ATOM 743 C C . CYS A 1 97 ? 30.506 -13.010 -45.789 1.00 87.00 97 CYS A C 1
ATOM 745 O O . CYS A 1 97 ? 30.423 -12.169 -46.678 1.00 87.00 97 CYS A O 1
ATOM 747 N N . SER A 1 98 ? 29.524 -13.892 -45.593 1.00 86.56 98 SER A N 1
ATOM 748 C CA . SER A 1 98 ? 28.334 -13.995 -46.458 1.00 86.56 98 SER A CA 1
ATOM 749 C C . SER A 1 98 ? 27.188 -13.037 -46.091 1.00 86.56 98 SER A C 1
ATOM 751 O O . SER A 1 98 ? 26.108 -13.088 -46.683 1.00 86.56 98 SER A O 1
ATOM 753 N N . ARG A 1 99 ? 27.383 -12.143 -45.110 1.00 86.88 99 ARG A N 1
ATOM 754 C CA . ARG A 1 99 ? 26.342 -11.189 -44.689 1.00 86.88 99 ARG A CA 1
ATOM 755 C C . ARG A 1 99 ? 26.113 -10.109 -45.740 1.00 86.88 99 ARG A C 1
ATOM 757 O O . ARG A 1 99 ? 27.039 -9.689 -46.422 1.00 86.88 99 ARG A O 1
ATOM 764 N N . THR A 1 100 ? 24.889 -9.591 -45.810 1.00 89.50 100 THR A N 1
ATOM 765 C CA . THR A 1 100 ? 24.543 -8.470 -46.693 1.00 89.50 100 THR A CA 1
ATOM 766 C C . THR A 1 100 ? 25.325 -7.201 -46.334 1.00 89.50 100 THR A C 1
ATOM 768 O O . THR A 1 100 ? 25.352 -6.788 -45.174 1.00 89.50 100 THR A O 1
ATOM 771 N N . HIS A 1 101 ? 25.935 -6.579 -47.344 1.00 90.12 101 HIS A N 1
ATOM 772 C CA . HIS A 1 101 ? 26.587 -5.272 -47.295 1.00 90.12 101 HIS A CA 1
ATOM 773 C C . HIS A 1 101 ? 25.547 -4.166 -47.098 1.00 90.12 101 HIS A C 1
ATOM 775 O O . HIS A 1 101 ? 24.509 -4.137 -47.755 1.00 90.12 101 HIS A O 1
ATOM 781 N N . VAL A 1 102 ? 25.842 -3.256 -46.169 1.00 88.69 102 VAL A N 1
ATOM 782 C CA . VAL A 1 102 ? 24.959 -2.143 -45.798 1.00 88.69 102 VAL A CA 1
ATOM 783 C C . VAL A 1 102 ? 25.558 -0.806 -46.241 1.00 88.69 102 VAL A C 1
ATOM 785 O O . VAL A 1 102 ? 24.849 0.028 -46.794 1.00 88.69 102 VAL A O 1
ATOM 788 N N . ALA A 1 103 ? 26.873 -0.605 -46.067 1.00 86.44 103 ALA A N 1
ATOM 789 C CA . ALA A 1 103 ? 27.592 0.585 -46.533 1.00 86.44 103 ALA A CA 1
ATOM 790 C C . ALA A 1 103 ? 29.098 0.307 -46.754 1.00 86.44 103 ALA A C 1
ATOM 792 O O . ALA A 1 103 ? 29.682 -0.551 -46.100 1.00 86.44 103 ALA A O 1
ATOM 793 N N . ARG A 1 104 ? 29.715 0.995 -47.732 1.00 85.69 104 ARG A N 1
ATOM 794 C CA . ARG A 1 104 ? 31.155 0.888 -48.089 1.00 85.69 104 ARG A CA 1
ATOM 795 C C . ARG A 1 104 ? 31.716 -0.537 -48.319 1.00 85.69 104 ARG A C 1
ATOM 797 O O . ARG A 1 104 ? 32.838 -0.818 -47.940 1.00 85.69 104 ARG A O 1
ATOM 804 N N . GLY A 1 105 ? 30.948 -1.444 -48.915 1.00 89.25 105 GLY A N 1
ATOM 805 C CA . GLY A 1 105 ? 31.332 -2.848 -49.111 1.00 89.25 105 GLY A CA 1
ATOM 806 C C . GLY A 1 105 ? 31.141 -3.752 -47.886 1.00 89.25 105 GLY A C 1
ATOM 807 O O . GLY A 1 105 ? 31.155 -4.964 -48.024 1.00 89.25 105 GLY A O 1
ATOM 808 N N . TYR A 1 106 ? 30.863 -3.226 -46.690 1.00 91.69 106 TYR A N 1
ATOM 809 C CA . TYR A 1 106 ? 30.811 -4.023 -45.458 1.00 91.69 106 TYR A CA 1
ATOM 810 C C . TYR A 1 106 ? 29.398 -4.314 -44.923 1.00 91.69 106 TYR A C 1
ATOM 812 O O . TYR A 1 106 ? 28.473 -3.506 -45.051 1.00 91.69 106 TYR A O 1
ATOM 820 N N . CYS A 1 107 ? 29.215 -5.469 -44.272 1.00 92.00 107 CYS A N 1
ATOM 821 C CA . CYS A 1 107 ? 28.002 -5.751 -43.494 1.00 92.00 107 CYS A CA 1
ATOM 822 C C . CYS A 1 107 ? 27.867 -4.805 -42.290 1.00 92.00 107 CYS A C 1
ATOM 824 O O . CYS A 1 107 ? 28.835 -4.148 -41.928 1.00 92.00 107 CYS A O 1
ATOM 826 N N . ASP A 1 108 ? 26.701 -4.749 -41.642 1.00 90.69 108 ASP A N 1
ATOM 827 C CA . ASP A 1 108 ? 26.430 -3.812 -40.532 1.00 90.69 108 ASP A CA 1
ATOM 828 C C . ASP A 1 108 ? 27.515 -3.836 -39.434 1.00 90.69 108 ASP A C 1
ATOM 830 O O . ASP A 1 108 ? 28.027 -2.795 -39.013 1.00 90.69 108 ASP A O 1
ATOM 834 N N . LEU A 1 109 ? 27.946 -5.044 -39.050 1.00 87.44 109 LEU A N 1
ATOM 835 C CA . LEU A 1 109 ? 29.000 -5.272 -38.060 1.00 87.44 109 LEU A CA 1
ATOM 836 C C . LEU A 1 109 ? 30.358 -4.729 -38.528 1.00 87.44 109 LEU A C 1
ATOM 838 O O . LEU A 1 109 ? 31.012 -3.980 -37.803 1.00 87.44 109 LEU A O 1
ATOM 842 N N . HIS A 1 110 ? 30.789 -5.119 -39.729 1.00 90.31 110 HIS A N 1
ATOM 843 C CA . HIS A 1 110 ? 32.089 -4.740 -40.292 1.00 90.31 110 HIS A CA 1
ATOM 844 C C . HIS A 1 110 ? 32.136 -3.249 -40.640 1.00 90.31 110 HIS A C 1
ATOM 846 O O . HIS A 1 110 ? 33.140 -2.592 -40.390 1.00 90.31 110 HIS A O 1
ATOM 852 N N . TYR A 1 111 ? 31.026 -2.683 -41.113 1.00 92.56 111 TYR A N 1
ATOM 853 C CA . TYR A 1 111 ? 30.885 -1.251 -41.350 1.00 92.56 111 TYR A CA 1
ATOM 854 C C . TYR A 1 111 ? 30.966 -0.456 -40.044 1.00 92.56 111 TYR A C 1
ATOM 856 O O . TYR A 1 111 ? 31.655 0.560 -39.986 1.00 92.56 111 TYR A O 1
ATOM 864 N N . SER A 1 112 ? 30.316 -0.931 -38.976 1.00 88.94 112 SER A N 1
ATOM 865 C CA . SER A 1 112 ? 30.394 -0.297 -37.656 1.00 88.94 112 SER A CA 1
ATOM 866 C C . SER A 1 112 ? 31.814 -0.331 -37.089 1.00 88.94 112 SER A C 1
ATOM 868 O O . SER A 1 112 ? 32.296 0.682 -36.584 1.00 88.94 112 SER A O 1
ATOM 870 N N . ARG A 1 113 ? 32.520 -1.464 -37.210 1.00 88.94 113 ARG A N 1
ATOM 871 C CA . ARG A 1 113 ? 33.932 -1.583 -36.805 1.00 88.94 113 ARG A CA 1
ATOM 872 C C . ARG A 1 113 ? 34.823 -0.637 -37.612 1.00 88.94 113 ARG A C 1
ATOM 874 O O . ARG A 1 113 ? 35.518 0.172 -37.007 1.00 88.94 113 ARG A O 1
ATOM 881 N N . MET A 1 114 ? 34.689 -0.632 -38.939 1.00 89.81 114 MET A N 1
ATOM 882 C CA . MET A 1 114 ? 35.404 0.285 -39.832 1.00 89.81 114 MET A CA 1
ATOM 883 C C . MET A 1 114 ? 35.149 1.756 -39.464 1.00 89.81 114 MET A C 1
ATOM 885 O O . MET A 1 114 ? 36.081 2.543 -39.359 1.00 89.81 114 MET A O 1
ATOM 889 N N . ARG A 1 115 ? 33.894 2.139 -39.201 1.00 91.56 115 ARG A N 1
ATOM 890 C CA . ARG A 1 115 ? 33.528 3.516 -38.834 1.00 91.56 115 ARG A CA 1
ATOM 891 C C . ARG A 1 115 ? 34.112 3.956 -37.488 1.00 91.56 115 ARG A C 1
ATOM 893 O O . ARG A 1 115 ? 34.476 5.118 -37.353 1.00 91.56 115 ARG A O 1
ATOM 900 N N . HIS A 1 116 ? 34.137 3.074 -36.488 1.00 88.00 116 HIS A N 1
ATOM 901 C CA . HIS A 1 116 ? 34.547 3.432 -35.124 1.00 88.00 116 HIS A CA 1
ATOM 902 C C . HIS A 1 116 ? 36.030 3.194 -34.833 1.00 88.00 116 HIS A C 1
ATOM 904 O O . HIS A 1 116 ? 36.590 3.884 -33.988 1.00 88.00 116 HIS A O 1
ATOM 910 N N . LYS A 1 117 ? 36.650 2.210 -35.487 1.00 86.25 117 LYS A N 1
ATOM 911 C CA . LYS A 1 117 ? 38.025 1.762 -35.221 1.00 86.25 117 LYS A CA 1
ATOM 912 C C . LYS A 1 117 ? 38.959 1.897 -36.426 1.00 86.25 117 LYS A C 1
ATOM 914 O O . LYS A 1 117 ? 40.143 1.636 -36.276 1.00 86.25 117 LYS A O 1
ATOM 919 N N . GLY A 1 118 ? 38.447 2.271 -37.602 1.00 86.94 118 GLY A N 1
ATOM 920 C CA . GLY A 1 118 ? 39.236 2.380 -38.836 1.00 86.94 118 GLY A CA 1
ATOM 921 C C . GLY A 1 118 ? 39.579 1.043 -39.506 1.00 86.94 118 GLY A C 1
ATOM 922 O O . GLY A 1 118 ? 40.225 1.047 -40.545 1.00 86.94 118 GLY A O 1
ATOM 923 N N . ASP A 1 119 ? 39.132 -0.083 -38.943 1.00 84.25 119 ASP A N 1
ATOM 924 C CA . ASP A 1 119 ? 39.382 -1.441 -39.438 1.00 84.25 119 ASP A CA 1
ATOM 925 C C . ASP A 1 119 ? 38.089 -2.277 -39.315 1.00 84.25 119 ASP A C 1
ATOM 927 O O . ASP A 1 119 ? 37.466 -2.283 -38.243 1.00 84.25 119 ASP A O 1
ATOM 931 N N . PRO A 1 120 ? 37.622 -2.959 -40.383 1.00 83.00 120 PRO A N 1
ATOM 932 C CA . PRO A 1 120 ? 36.447 -3.822 -40.328 1.00 83.00 120 PRO A CA 1
ATOM 933 C C . PRO A 1 120 ? 36.671 -5.047 -39.425 1.00 83.00 120 PRO A C 1
ATOM 935 O O . PRO A 1 120 ? 35.690 -5.570 -38.887 1.00 83.00 120 PRO A O 1
ATOM 938 N N . GLY A 1 121 ? 37.922 -5.462 -39.192 1.00 83.56 121 GLY A N 1
ATOM 939 C CA . GLY A 1 121 ? 38.301 -6.634 -38.399 1.00 83.56 121 GLY A CA 1
ATOM 940 C C . GLY A 1 121 ? 37.871 -7.967 -39.027 1.00 83.56 121 GLY A C 1
ATOM 941 O O . GLY A 1 121 ? 37.067 -7.995 -39.950 1.00 83.56 121 GLY A O 1
ATOM 942 N N . GLY A 1 122 ? 38.361 -9.094 -38.506 1.00 80.94 122 GLY A N 1
ATOM 943 C CA . GLY A 1 122 ? 38.128 -10.427 -39.081 1.00 80.94 122 GLY A CA 1
ATOM 944 C C . GLY A 1 122 ? 36.714 -11.011 -38.917 1.00 80.94 122 GLY A C 1
ATOM 945 O O . GLY A 1 122 ? 35.764 -10.365 -38.445 1.00 80.94 122 GLY A O 1
ATOM 946 N N . LEU A 1 123 ? 36.586 -12.288 -39.297 1.00 74.88 123 LEU A N 1
ATOM 947 C CA . LEU A 1 123 ? 35.397 -13.120 -39.059 1.00 74.88 123 LEU A CA 1
ATOM 948 C C . LEU A 1 123 ? 35.229 -13.542 -37.600 1.00 74.88 123 LEU A C 1
ATOM 950 O O . LEU A 1 123 ? 34.260 -14.229 -37.288 1.00 74.88 123 LEU A O 1
ATOM 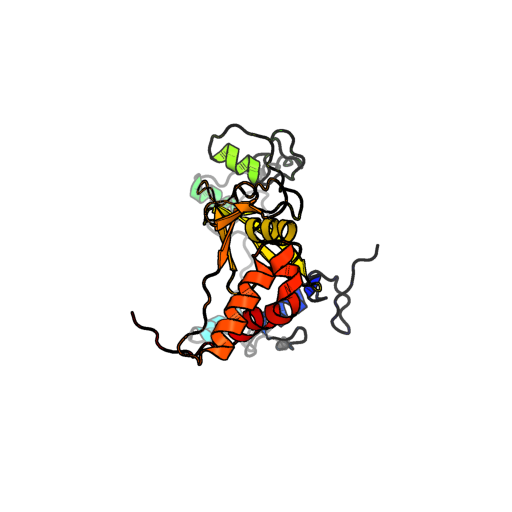954 N N . ASP A 1 124 ? 36.121 -13.101 -36.716 1.00 69.12 124 ASP A N 1
ATOM 955 C CA . ASP A 1 124 ? 36.101 -13.448 -35.305 1.00 69.12 124 ASP A CA 1
ATOM 956 C C . ASP A 1 124 ? 34.808 -12.934 -34.660 1.00 69.12 124 ASP A C 1
ATOM 958 O O . ASP A 1 124 ? 34.641 -11.762 -34.277 1.00 69.12 124 ASP A O 1
ATOM 962 N N . PHE A 1 125 ? 33.841 -13.841 -34.572 1.00 62.25 125 PHE A N 1
ATOM 963 C CA . PHE A 1 125 ? 32.774 -13.755 -33.604 1.00 62.25 125 PHE A CA 1
ATOM 964 C C . PHE A 1 125 ? 33.429 -14.110 -32.288 1.00 62.25 125 PHE A C 1
ATOM 966 O O . PHE A 1 125 ? 33.797 -15.259 -32.078 1.00 62.25 125 PHE A O 1
ATOM 973 N N . GLN A 1 126 ? 33.605 -13.121 -31.411 1.00 62.03 126 GLN A N 1
ATOM 974 C CA . GLN A 1 126 ? 33.929 -13.437 -30.029 1.00 62.03 126 GLN A CA 1
ATOM 975 C C . GLN A 1 126 ? 32.858 -14.408 -29.540 1.00 62.03 126 GLN A C 1
ATOM 977 O O . GLN A 1 126 ? 31.672 -14.050 -29.506 1.00 62.03 126 GLN A O 1
ATOM 982 N N . GLU A 1 127 ? 33.268 -15.638 -29.230 1.00 58.19 127 GLU A N 1
ATOM 983 C CA . GLU A 1 127 ? 32.398 -16.588 -28.562 1.00 58.19 127 GLU A CA 1
ATOM 984 C C . GLU A 1 127 ? 31.875 -15.885 -27.317 1.00 58.19 127 GLU A C 1
ATOM 986 O O . GLU A 1 127 ? 32.635 -15.386 -26.481 1.00 58.19 127 GLU A O 1
ATOM 991 N N . LYS A 1 128 ? 30.551 -15.738 -27.238 1.00 59.94 128 LYS A N 1
ATOM 992 C CA . LYS A 1 128 ? 29.944 -15.191 -26.033 1.00 59.94 128 LYS A CA 1
ATOM 993 C C . LYS A 1 128 ? 30.225 -16.211 -24.947 1.00 59.94 128 LYS A C 1
ATOM 995 O O . LYS A 1 128 ? 29.608 -17.272 -24.948 1.00 59.94 128 LYS A O 1
ATOM 1000 N N . THR A 1 129 ? 31.129 -15.879 -24.032 1.00 64.50 129 THR A N 1
ATOM 1001 C CA . THR A 1 129 ? 31.289 -16.647 -22.802 1.00 64.50 129 THR A CA 1
ATOM 1002 C C . THR A 1 129 ? 29.903 -16.832 -22.179 1.00 64.50 129 THR A C 1
ATOM 1004 O O . THR A 1 129 ? 29.120 -15.866 -22.124 1.00 64.50 129 THR A O 1
ATOM 1007 N N . PRO A 1 130 ? 29.538 -18.065 -21.786 1.00 68.31 130 PRO A N 1
ATOM 1008 C CA . PRO A 1 130 ? 28.244 -18.309 -21.181 1.00 68.31 130 PRO A CA 1
ATOM 1009 C C . PRO A 1 130 ? 28.129 -17.419 -19.948 1.00 68.31 130 PRO A C 1
ATOM 1011 O O . PRO A 1 130 ? 29.012 -17.376 -19.091 1.00 68.31 130 PRO A O 1
ATOM 1014 N N . ARG A 1 131 ? 27.054 -16.630 -19.899 1.00 69.44 131 ARG A N 1
ATOM 1015 C CA . ARG A 1 131 ? 26.766 -15.834 -18.709 1.00 69.44 131 ARG A CA 1
ATOM 1016 C C . ARG A 1 131 ? 26.402 -16.816 -17.596 1.00 69.44 131 ARG A C 1
ATOM 1018 O O . ARG A 1 131 ? 25.633 -17.734 -17.885 1.00 69.44 131 ARG A O 1
ATOM 1025 N N . PRO A 1 132 ? 26.900 -16.623 -16.363 1.00 80.50 132 PRO A N 1
ATOM 1026 C CA . PRO A 1 132 ? 26.430 -17.414 -15.236 1.00 80.50 132 PRO A CA 1
ATOM 1027 C C . PRO A 1 132 ? 24.907 -17.297 -15.144 1.00 80.50 132 PRO A C 1
ATOM 1029 O O . PRO A 1 132 ? 24.344 -16.230 -15.400 1.00 80.50 132 PRO A O 1
ATOM 1032 N N . ASP A 1 133 ? 24.244 -18.403 -14.838 1.00 85.88 133 ASP A N 1
ATOM 1033 C CA . ASP A 1 133 ? 22.801 -18.472 -14.633 1.00 85.88 133 ASP A CA 1
ATOM 1034 C C . ASP A 1 133 ? 22.415 -17.856 -13.282 1.00 85.88 133 ASP A C 1
ATOM 1036 O O . ASP A 1 133 ? 21.413 -17.142 -13.199 1.00 85.88 133 ASP A O 1
ATOM 1040 N N . LYS A 1 134 ? 23.260 -18.041 -12.260 1.00 92.44 134 LYS A N 1
ATOM 1041 C CA . LYS A 1 134 ? 23.069 -17.545 -10.892 1.00 92.44 134 LYS A CA 1
ATOM 1042 C C . LYS A 1 134 ? 23.862 -16.284 -10.558 1.00 92.44 134 LYS A C 1
ATOM 1044 O O . LYS A 1 134 ? 24.997 -16.089 -10.994 1.00 92.44 134 LYS A O 1
ATOM 1049 N N . CYS A 1 135 ? 23.231 -15.420 -9.765 1.00 93.94 135 CYS A N 1
ATOM 1050 C CA . CYS A 1 135 ? 23.823 -14.200 -9.237 1.00 93.94 135 CYS A CA 1
ATOM 1051 C C . CYS A 1 135 ? 25.043 -14.497 -8.359 1.00 93.94 135 CYS A C 1
ATOM 1053 O O . CYS A 1 135 ? 24.997 -15.361 -7.497 1.00 93.94 135 CYS A O 1
ATOM 1055 N N . GLN A 1 136 ? 26.102 -13.710 -8.535 1.00 93.75 136 GLN A N 1
ATOM 1056 C CA . GLN A 1 136 ? 27.316 -13.764 -7.714 1.00 93.75 136 GLN A CA 1
ATOM 1057 C C . GLN A 1 136 ? 27.219 -12.941 -6.419 1.00 93.75 136 GLN A C 1
ATOM 1059 O O . GLN A 1 136 ? 28.191 -12.819 -5.683 1.00 93.75 136 GLN A O 1
ATOM 1064 N N . GLY A 1 137 ? 26.066 -12.324 -6.155 1.00 91.75 137 GLY A N 1
ATOM 1065 C CA . GLY A 1 137 ? 25.822 -11.638 -4.889 1.00 91.75 137 GLY A CA 1
ATOM 1066 C C . GLY A 1 137 ? 25.686 -12.634 -3.732 1.00 91.75 137 GLY A C 1
ATOM 1067 O O . GLY A 1 137 ? 25.242 -13.761 -3.962 1.00 91.75 137 GLY A O 1
ATOM 1068 N N . PRO A 1 138 ? 26.028 -12.231 -2.499 1.00 93.00 138 PRO A N 1
ATOM 1069 C CA . PRO A 1 138 ? 25.942 -13.104 -1.333 1.00 93.00 138 PRO A CA 1
ATOM 1070 C C . PRO A 1 138 ? 24.508 -13.602 -1.128 1.00 93.00 138 PRO A C 1
ATOM 1072 O O . PRO A 1 138 ? 23.551 -12.836 -1.281 1.00 93.00 138 PRO A O 1
ATOM 1075 N N . GLU A 1 139 ? 24.384 -14.895 -0.812 1.00 91.38 139 GLU A N 1
ATOM 1076 C CA . GLU A 1 139 ? 23.118 -15.578 -0.501 1.00 91.38 139 GLU A CA 1
ATOM 1077 C C . GLU A 1 139 ? 22.013 -15.325 -1.547 1.00 91.38 139 GLU A C 1
ATOM 1079 O O . GLU A 1 139 ? 20.879 -14.963 -1.227 1.00 91.38 139 GLU A O 1
ATOM 1084 N N . CYS A 1 140 ? 22.345 -15.452 -2.838 1.00 89.81 140 CYS A N 1
ATOM 1085 C CA . CYS A 1 140 ? 21.442 -15.057 -3.917 1.00 89.81 140 CYS A CA 1
ATOM 1086 C C . CYS A 1 140 ? 21.368 -16.063 -5.069 1.00 89.81 140 CYS A C 1
ATOM 1088 O O . CYS A 1 140 ? 22.187 -16.051 -5.981 1.00 89.81 140 CYS A O 1
ATOM 1090 N N . ASP A 1 141 ? 20.274 -16.820 -5.130 1.00 90.94 141 ASP A N 1
ATOM 1091 C CA . ASP A 1 141 ? 19.960 -17.710 -6.261 1.00 90.94 141 ASP A CA 1
ATOM 1092 C C . ASP A 1 141 ? 19.190 -17.016 -7.403 1.00 90.94 141 ASP A C 1
ATOM 1094 O O . ASP A 1 141 ? 18.630 -17.661 -8.289 1.00 90.94 141 ASP A O 1
ATOM 1098 N N . SER A 1 142 ? 19.108 -15.679 -7.400 1.00 88.75 142 SER A N 1
ATOM 1099 C CA . SER A 1 142 ? 18.385 -14.955 -8.456 1.00 88.75 142 SER A CA 1
ATOM 1100 C C . SER A 1 142 ? 19.108 -15.056 -9.809 1.00 88.75 142 SER A C 1
ATOM 1102 O O . SER A 1 142 ? 20.338 -15.028 -9.840 1.00 88.75 142 SER A O 1
ATOM 1104 N N . PRO A 1 143 ? 18.379 -15.062 -10.941 1.00 91.75 143 PRO A N 1
ATOM 1105 C CA . PRO A 1 143 ? 19.001 -15.133 -12.257 1.00 91.75 143 PRO A CA 1
ATOM 1106 C C . PRO A 1 143 ? 19.823 -13.880 -12.588 1.00 91.75 143 PRO A C 1
ATOM 1108 O O . PRO A 1 143 ? 19.435 -12.748 -12.257 1.00 91.75 143 PRO A O 1
ATOM 1111 N N . VAL A 1 144 ? 20.944 -14.075 -13.287 1.00 93.19 144 VAL A N 1
ATOM 1112 C CA . VAL A 1 144 ? 21.839 -12.985 -13.707 1.00 93.19 144 VAL A CA 1
ATOM 1113 C C . VAL A 1 144 ? 21.187 -12.109 -14.768 1.00 93.19 144 VAL A C 1
ATOM 1115 O O . VAL A 1 144 ? 20.652 -12.580 -15.770 1.00 93.19 144 VAL A O 1
ATOM 1118 N N . ARG A 1 145 ? 21.290 -10.791 -14.578 1.00 90.00 145 ARG A N 1
ATOM 1119 C CA . ARG A 1 145 ? 20.874 -9.787 -15.566 1.00 90.00 145 ARG A CA 1
ATOM 1120 C C . ARG A 1 145 ? 22.072 -9.182 -16.289 1.00 90.00 145 ARG A C 1
ATOM 1122 O O . ARG A 1 145 ? 22.086 -9.134 -17.519 1.00 90.00 145 ARG A O 1
ATOM 1129 N N . ALA A 1 146 ? 23.077 -8.729 -15.543 1.00 90.31 146 ALA A N 1
ATOM 1130 C CA . ALA A 1 146 ? 24.246 -8.051 -16.093 1.00 90.31 146 ALA A CA 1
ATOM 1131 C C . ALA A 1 146 ? 25.473 -8.263 -15.202 1.00 90.31 146 ALA A C 1
ATOM 1133 O O . ALA A 1 146 ? 25.349 -8.295 -13.983 1.00 90.31 146 ALA A O 1
ATOM 1134 N N . LYS A 1 147 ? 26.658 -8.376 -15.820 1.00 88.94 147 LYS A N 1
ATOM 1135 C CA . LYS A 1 147 ? 27.961 -8.419 -15.123 1.00 88.94 147 LYS A CA 1
ATOM 1136 C C . LYS A 1 147 ? 28.057 -9.467 -13.992 1.00 88.94 147 LYS A C 1
ATOM 1138 O O . LYS A 1 147 ? 28.771 -9.242 -13.033 1.00 88.94 147 LYS A O 1
ATOM 1143 N N . GLY A 1 148 ? 27.348 -10.594 -14.106 1.00 91.94 148 GLY A N 1
ATOM 1144 C CA . GLY A 1 148 ? 27.348 -11.652 -13.081 1.00 91.94 148 GLY A CA 1
ATOM 1145 C C . GLY A 1 148 ? 26.342 -11.454 -11.941 1.00 91.94 148 GLY A C 1
ATOM 1146 O O . GLY A 1 148 ? 26.221 -12.316 -11.080 1.00 91.94 148 GLY A O 1
ATOM 1147 N N . TYR A 1 149 ? 25.561 -10.370 -11.954 1.00 94.62 149 TYR A N 1
ATOM 1148 C CA . TYR A 1 149 ? 24.643 -10.020 -10.872 1.00 94.62 149 TYR A CA 1
ATOM 1149 C C . TYR A 1 149 ? 23.172 -9.986 -11.313 1.00 94.62 149 TYR A C 1
ATOM 1151 O O . TYR A 1 149 ? 22.835 -9.664 -12.462 1.00 94.62 149 TYR A O 1
ATOM 1159 N N . CYS A 1 150 ? 22.264 -10.278 -10.378 1.00 94.06 150 CYS A N 1
ATOM 1160 C CA . CYS A 1 150 ? 20.840 -9.972 -10.509 1.00 94.06 150 CYS A CA 1
ATOM 1161 C C . CYS A 1 150 ? 20.624 -8.446 -10.509 1.00 94.06 150 CYS A C 1
ATOM 1163 O O . CYS A 1 150 ? 21.533 -7.687 -10.195 1.00 94.06 150 CYS A O 1
ATOM 1165 N N . SER A 1 151 ? 19.423 -7.948 -10.819 1.00 92.56 151 SER A N 1
ATOM 1166 C CA . SER A 1 151 ? 19.199 -6.489 -10.863 1.00 92.56 151 SER A CA 1
ATOM 1167 C C . SER A 1 151 ? 19.477 -5.750 -9.553 1.00 92.56 151 SER A C 1
ATOM 1169 O O . SER A 1 151 ? 19.902 -4.601 -9.609 1.00 92.56 151 SER A O 1
ATOM 1171 N N . ALA A 1 152 ? 19.234 -6.381 -8.401 1.00 92.12 152 ALA A N 1
ATOM 1172 C CA . ALA A 1 152 ? 19.487 -5.763 -7.101 1.00 92.12 152 ALA A CA 1
ATOM 1173 C C . ALA A 1 152 ? 20.995 -5.653 -6.823 1.00 92.12 152 ALA A C 1
ATOM 1175 O O . ALA A 1 152 ? 21.488 -4.560 -6.564 1.00 92.12 152 ALA A O 1
ATOM 1176 N N . HIS A 1 153 ? 21.733 -6.754 -6.981 1.00 94.81 153 HIS A N 1
ATOM 1177 C CA . HIS A 1 153 ? 23.190 -6.783 -6.805 1.00 94.81 153 HIS A CA 1
ATOM 1178 C C . HIS A 1 153 ? 23.939 -5.990 -7.877 1.00 94.81 153 HIS A C 1
ATOM 1180 O O . HIS A 1 153 ? 24.919 -5.326 -7.575 1.00 94.81 153 HIS A O 1
ATOM 1186 N N . TYR A 1 154 ? 23.440 -5.959 -9.115 1.00 94.94 154 TYR A N 1
ATOM 1187 C CA . TYR A 1 154 ? 24.011 -5.118 -10.168 1.00 94.94 154 TYR A CA 1
ATOM 1188 C C . TYR A 1 154 ? 23.902 -3.629 -9.819 1.00 94.94 154 TYR A C 1
ATOM 1190 O O . TYR A 1 154 ? 24.803 -2.858 -10.137 1.00 94.94 154 TYR A O 1
ATOM 1198 N N . ARG A 1 155 ? 22.810 -3.221 -9.155 1.00 93.38 155 ARG A N 1
ATOM 1199 C CA . ARG A 1 155 ? 22.636 -1.848 -8.671 1.00 93.38 155 ARG A CA 1
ATOM 1200 C C . ARG A 1 155 ? 23.646 -1.517 -7.572 1.00 93.38 155 ARG A C 1
ATOM 1202 O O . ARG A 1 155 ? 24.319 -0.506 -7.714 1.00 93.38 155 ARG A O 1
ATOM 1209 N N . GLN A 1 156 ? 23.784 -2.383 -6.563 1.00 93.94 156 GLN A N 1
ATOM 1210 C CA . GLN A 1 156 ? 24.783 -2.230 -5.492 1.00 93.94 156 GLN A CA 1
ATOM 1211 C C . GLN A 1 156 ? 26.201 -2.109 -6.078 1.00 93.94 156 GLN A C 1
ATOM 1213 O O . GLN A 1 156 ? 26.884 -1.119 -5.840 1.00 93.94 156 GLN A O 1
ATOM 1218 N N . TRP A 1 157 ? 26.586 -3.039 -6.961 1.00 95.44 157 TRP A N 1
ATOM 1219 C CA . TRP A 1 157 ? 27.884 -3.025 -7.644 1.00 95.44 157 TRP A CA 1
ATOM 1220 C C . TRP A 1 157 ? 28.119 -1.744 -8.460 1.00 95.44 157 TRP A C 1
ATOM 1222 O O . TRP A 1 157 ? 29.179 -1.132 -8.374 1.00 95.44 157 TRP A O 1
ATOM 1232 N N . ARG A 1 158 ? 27.124 -1.306 -9.244 1.00 96.12 158 ARG A N 1
ATOM 1233 C CA . ARG A 1 158 ? 27.221 -0.086 -10.065 1.00 96.12 158 ARG A CA 1
ATOM 1234 C C . ARG A 1 158 ? 27.341 1.182 -9.215 1.00 96.12 158 ARG A C 1
ATOM 1236 O O . ARG A 1 158 ? 27.935 2.151 -9.669 1.00 96.12 158 ARG A O 1
ATOM 1243 N N . GLU A 1 159 ? 26.750 1.184 -8.025 1.00 95.00 159 GLU A N 1
ATOM 1244 C CA . GLU A 1 159 ? 26.799 2.291 -7.063 1.00 95.00 159 GLU A CA 1
ATOM 1245 C C . GLU A 1 159 ? 28.062 2.252 -6.180 1.00 95.00 159 GLU A C 1
ATOM 1247 O O . GLU A 1 159 ? 28.222 3.121 -5.330 1.00 95.00 159 GLU A O 1
ATOM 1252 N N . GLY A 1 160 ? 28.960 1.275 -6.370 1.00 93.69 160 GLY A N 1
ATOM 1253 C CA . GLY A 1 160 ? 30.160 1.110 -5.542 1.00 93.69 160 GLY A CA 1
ATOM 1254 C C . GLY A 1 160 ? 29.858 0.671 -4.105 1.00 93.69 160 GLY A C 1
ATOM 1255 O O . GLY A 1 160 ? 30.702 0.831 -3.230 1.00 93.69 160 GLY A O 1
ATOM 1256 N N . GLN A 1 161 ? 28.656 0.147 -3.855 1.00 91.69 161 GLN A N 1
ATOM 1257 C CA . GLN A 1 161 ? 28.256 -0.379 -2.553 1.00 91.69 161 GLN A CA 1
ATOM 1258 C C . GLN A 1 161 ? 28.834 -1.779 -2.350 1.00 91.69 161 GLN A C 1
ATOM 1260 O O . GLN A 1 161 ? 28.962 -2.561 -3.298 1.00 91.69 161 GLN A O 1
ATOM 1265 N N . GLU A 1 162 ? 29.116 -2.112 -1.093 1.00 92.94 162 GLU A N 1
ATOM 1266 C CA . 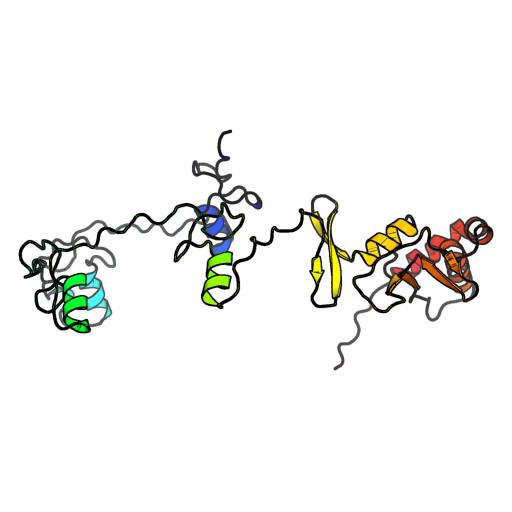GLU A 1 162 ? 29.361 -3.491 -0.694 1.00 92.94 162 GLU A CA 1
ATOM 1267 C C . GLU A 1 162 ? 28.138 -4.352 -1.040 1.00 92.94 162 GLU A C 1
ATOM 1269 O O . GLU A 1 162 ? 26.985 -3.959 -0.827 1.00 92.94 162 GLU A O 1
ATOM 1274 N N . LEU A 1 163 ? 28.388 -5.522 -1.629 1.00 92.94 163 LEU A N 1
ATOM 1275 C CA . LEU A 1 163 ? 27.323 -6.449 -1.976 1.00 92.94 163 LEU A CA 1
ATOM 1276 C C . LEU A 1 163 ? 26.786 -7.080 -0.695 1.00 92.94 163 LEU A C 1
ATOM 1278 O O . LEU A 1 163 ? 27.498 -7.821 -0.028 1.00 92.94 163 LEU A O 1
ATOM 1282 N N . VAL A 1 164 ? 25.517 -6.833 -0.393 1.00 92.19 164 VAL A N 1
ATOM 1283 C CA . VAL A 1 164 ? 24.821 -7.412 0.766 1.00 92.19 164 VAL A CA 1
ATOM 1284 C C . VAL A 1 164 ? 23.748 -8.394 0.307 1.00 92.19 164 VAL A C 1
ATOM 1286 O O . VAL A 1 164 ? 23.286 -8.285 -0.838 1.00 92.19 164 VAL A O 1
ATOM 1289 N N . PRO A 1 165 ? 23.318 -9.352 1.153 1.00 91.19 165 PRO A N 1
ATOM 1290 C CA . PRO A 1 165 ? 22.222 -10.250 0.818 1.00 91.19 165 PRO A CA 1
ATOM 1291 C C . PRO A 1 165 ? 21.010 -9.489 0.281 1.00 91.19 165 PRO A C 1
ATOM 1293 O O . PRO A 1 165 ? 20.688 -8.370 0.695 1.00 91.19 165 PRO A O 1
ATOM 1296 N N . LYS A 1 166 ? 20.347 -10.076 -0.714 1.00 83.94 166 LYS A N 1
ATOM 1297 C CA . LYS A 1 166 ? 19.190 -9.438 -1.340 1.00 83.94 166 LYS A CA 1
ATOM 1298 C C . LYS A 1 166 ? 18.062 -9.360 -0.310 1.00 83.94 166 LYS A C 1
ATOM 1300 O O . LYS A 1 166 ? 17.562 -10.398 0.109 1.00 83.94 166 LYS A O 1
ATOM 1305 N N . LEU A 1 167 ? 17.621 -8.144 0.023 1.00 78.00 167 LEU A N 1
ATOM 1306 C CA . LEU A 1 167 ? 16.457 -7.928 0.888 1.00 78.00 167 LEU A CA 1
ATOM 1307 C C . LEU A 1 167 ? 15.267 -8.756 0.381 1.00 78.00 167 LEU A C 1
ATOM 1309 O O . LEU A 1 167 ? 14.840 -8.612 -0.773 1.00 78.00 167 LEU A O 1
ATOM 1313 N N . SER A 1 168 ? 14.759 -9.643 1.234 1.00 71.56 168 SER A N 1
ATOM 1314 C CA . SER A 1 168 ? 13.525 -10.374 0.984 1.00 71.56 168 SER A CA 1
ATOM 1315 C C . SER A 1 168 ? 12.334 -9.449 1.226 1.00 71.56 168 SER A C 1
ATOM 1317 O O . SER A 1 168 ? 12.371 -8.542 2.059 1.00 71.56 168 SER A O 1
ATOM 1319 N N . PHE A 1 169 ? 11.264 -9.644 0.455 1.00 73.00 169 PHE A N 1
ATOM 1320 C CA . PHE A 1 169 ? 10.006 -8.973 0.761 1.00 73.00 169 PHE A CA 1
ATOM 1321 C C . PHE A 1 169 ? 9.467 -9.538 2.074 1.00 73.00 169 PHE A C 1
ATOM 1323 O O . PHE A 1 169 ? 9.480 -10.754 2.270 1.00 73.00 16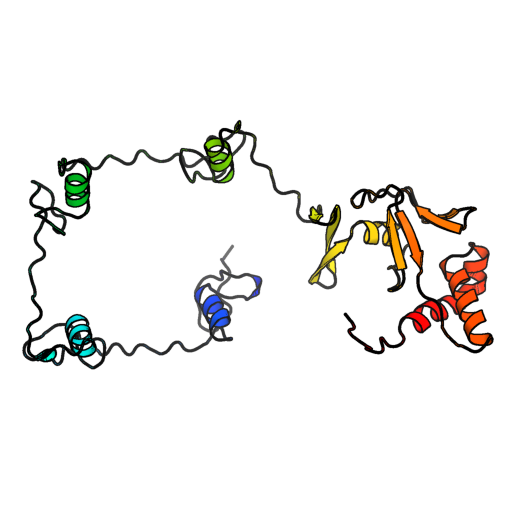9 PHE A O 1
ATOM 1330 N N . ALA A 1 170 ? 8.985 -8.657 2.949 1.00 72.62 170 ALA A N 1
ATOM 1331 C CA . ALA A 1 170 ? 8.307 -9.080 4.162 1.00 72.62 170 ALA A CA 1
ATOM 1332 C C . ALA A 1 170 ? 7.089 -9.970 3.811 1.00 72.62 170 ALA A C 1
ATOM 1334 O O . ALA A 1 170 ? 6.510 -9.805 2.726 1.00 72.62 170 ALA A O 1
ATOM 1335 N N . PRO A 1 171 ? 6.712 -10.928 4.681 1.00 74.88 171 PRO A N 1
ATOM 1336 C CA . PRO A 1 171 ? 5.598 -11.835 4.426 1.00 74.88 171 PRO A CA 1
ATOM 1337 C C . PRO A 1 171 ? 4.323 -11.094 4.017 1.00 74.88 171 PRO A C 1
ATOM 1339 O O . PRO A 1 171 ? 4.015 -10.014 4.521 1.00 74.88 171 PRO A O 1
ATOM 1342 N N . ALA A 1 172 ? 3.549 -11.675 3.099 1.00 72.69 172 ALA A N 1
ATOM 1343 C CA . ALA A 1 172 ? 2.295 -11.067 2.672 1.00 72.69 172 ALA A CA 1
ATOM 1344 C C . ALA A 1 172 ? 1.375 -10.836 3.884 1.00 72.69 172 ALA A C 1
ATOM 1346 O O . ALA A 1 172 ? 1.015 -11.781 4.575 1.00 72.69 172 ALA A O 1
ATOM 1347 N N . GLY A 1 173 ? 0.996 -9.577 4.120 1.00 73.06 173 GLY A N 1
ATOM 1348 C CA . GLY A 1 173 ? 0.162 -9.185 5.263 1.00 73.06 173 GLY A CA 1
ATOM 1349 C C . GLY A 1 173 ? 0.917 -8.503 6.408 1.00 73.06 173 GLY A C 1
ATOM 1350 O O . GLY A 1 173 ? 0.272 -7.849 7.214 1.00 73.06 173 GLY A O 1
ATOM 1351 N N . SER A 1 174 ? 2.256 -8.517 6.426 1.00 82.06 174 SER A N 1
ATOM 1352 C CA . SER A 1 174 ? 3.082 -7.891 7.484 1.00 82.06 174 SER A CA 1
ATOM 1353 C C . SER A 1 174 ? 2.990 -6.356 7.574 1.00 82.06 174 SER A C 1
ATOM 1355 O O . SER A 1 174 ? 3.620 -5.729 8.430 1.00 82.06 174 SER A O 1
ATOM 1357 N N . GLY A 1 175 ? 2.269 -5.741 6.639 1.00 89.56 175 GLY A N 1
ATOM 1358 C CA . GLY A 1 175 ? 2.133 -4.298 6.508 1.00 89.56 175 GLY A CA 1
ATOM 1359 C C . GLY A 1 175 ? 3.382 -3.585 5.993 1.00 89.56 175 GLY A C 1
ATOM 1360 O O . GLY A 1 175 ? 4.425 -4.188 5.738 1.00 89.56 175 GLY A O 1
ATOM 1361 N N . HIS A 1 176 ? 3.251 -2.273 5.816 1.00 91.62 176 HIS A N 1
ATOM 1362 C CA . HIS A 1 176 ? 4.342 -1.359 5.474 1.00 91.62 176 HIS A CA 1
ATOM 1363 C C . HIS A 1 176 ? 4.107 0.008 6.121 1.00 91.62 176 HIS A C 1
ATOM 1365 O O . HIS A 1 176 ? 2.973 0.351 6.448 1.00 91.62 176 HIS A O 1
ATOM 1371 N N . THR A 1 177 ? 5.162 0.804 6.271 1.00 94.38 177 THR A N 1
ATOM 1372 C CA . THR A 1 177 ? 5.038 2.202 6.701 1.00 94.38 177 THR A CA 1
ATOM 1373 C C . THR A 1 177 ? 4.853 3.096 5.476 1.00 94.38 177 THR A C 1
ATOM 1375 O O . THR A 1 177 ? 5.620 3.008 4.517 1.00 94.38 177 THR A O 1
ATOM 1378 N N . ASN A 1 178 ? 3.820 3.937 5.475 1.00 93.12 178 ASN A N 1
ATOM 1379 C CA . ASN A 1 178 ? 3.538 4.854 4.375 1.00 93.12 178 ASN A CA 1
ATOM 1380 C C . ASN A 1 178 ? 4.366 6.152 4.474 1.00 93.12 178 ASN A C 1
ATOM 1382 O O . ASN A 1 178 ? 5.042 6.411 5.468 1.00 93.12 178 ASN A O 1
ATOM 1386 N N . LYS A 1 179 ? 4.267 7.016 3.455 1.00 93.62 179 LYS A N 1
ATOM 1387 C CA . LYS A 1 179 ? 4.964 8.319 3.406 1.00 93.62 179 LYS A CA 1
ATOM 1388 C C . LYS A 1 179 ? 4.636 9.266 4.571 1.00 93.62 179 LYS A C 1
ATOM 1390 O O . LYS A 1 179 ? 5.420 10.157 4.867 1.00 93.62 179 LYS A O 1
ATOM 1395 N N . ASN A 1 180 ? 3.484 9.079 5.215 1.00 92.62 180 ASN A N 1
ATOM 1396 C CA . ASN A 1 180 ? 3.041 9.886 6.348 1.00 92.62 180 ASN A CA 1
ATOM 1397 C C . ASN A 1 180 ? 3.519 9.297 7.689 1.00 92.62 180 ASN A C 1
ATOM 1399 O O . ASN A 1 180 ? 3.185 9.850 8.732 1.00 92.62 180 ASN A O 1
ATOM 1403 N N . GLY A 1 181 ? 4.273 8.193 7.680 1.00 93.25 181 GLY A N 1
ATOM 1404 C CA . GLY A 1 181 ? 4.805 7.541 8.877 1.00 93.25 181 GLY A CA 1
ATOM 1405 C C . GLY A 1 181 ? 3.854 6.547 9.547 1.00 93.25 181 GLY A C 1
ATOM 1406 O O . GLY A 1 181 ? 4.207 6.021 10.595 1.00 93.25 181 GLY A O 1
ATOM 1407 N N . TYR A 1 182 ? 2.682 6.267 8.967 1.00 95.44 182 TYR A N 1
ATOM 1408 C CA . TYR A 1 182 ? 1.728 5.300 9.519 1.00 95.44 182 TYR A CA 1
ATOM 1409 C C . TYR A 1 182 ? 1.997 3.891 9.019 1.00 95.44 182 TYR A C 1
ATOM 1411 O O . TYR A 1 182 ? 2.272 3.685 7.834 1.00 95.44 182 TYR A O 1
ATOM 1419 N N . ARG A 1 183 ? 1.811 2.911 9.899 1.00 95.31 183 ARG A N 1
ATOM 1420 C CA . ARG A 1 183 ? 1.755 1.499 9.521 1.00 95.31 183 ARG A CA 1
ATOM 1421 C C . ARG A 1 183 ? 0.414 1.175 8.871 1.00 95.31 183 ARG A C 1
ATOM 1423 O O . ARG A 1 183 ? -0.650 1.505 9.394 1.00 95.31 183 ARG A O 1
ATOM 1430 N N . VAL A 1 184 ? 0.482 0.538 7.710 1.00 95.25 184 VAL A N 1
ATOM 1431 C CA . VAL A 1 184 ? -0.665 0.160 6.889 1.00 95.25 184 VAL A CA 1
ATOM 1432 C C . VAL A 1 184 ? -0.662 -1.349 6.714 1.00 95.25 184 VAL A C 1
ATOM 1434 O O . VAL A 1 184 ? 0.282 -1.913 6.152 1.00 95.25 184 VAL A O 1
ATOM 1437 N N . LEU A 1 185 ? -1.740 -1.983 7.157 1.00 92.38 185 LEU A N 1
ATOM 1438 C CA . LEU A 1 185 ? -2.021 -3.393 6.939 1.00 92.38 185 LEU A CA 1
ATOM 1439 C C . LEU A 1 185 ? -2.880 -3.564 5.691 1.00 92.38 185 LEU A C 1
ATOM 1441 O O . LEU A 1 185 ? -3.621 -2.671 5.278 1.00 92.38 185 LEU A O 1
ATOM 1445 N N . SER A 1 186 ? -2.77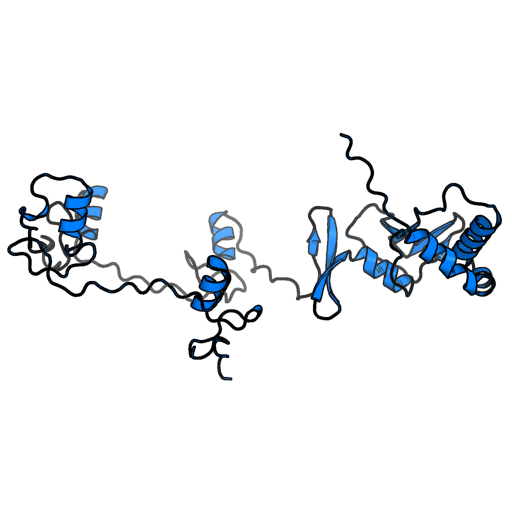7 -4.740 5.080 1.00 90.25 186 SER A N 1
ATOM 1446 C CA . SER A 1 186 ? -3.623 -5.108 3.955 1.00 90.25 186 SER A CA 1
ATOM 1447 C C . SER A 1 186 ? -4.484 -6.293 4.354 1.00 90.25 186 SER A C 1
ATOM 1449 O O . SER A 1 186 ? -3.990 -7.414 4.451 1.00 90.25 186 SER A O 1
ATOM 1451 N N . VAL A 1 187 ? -5.758 -6.012 4.597 1.00 86.81 187 VAL A N 1
ATOM 1452 C CA . VAL A 1 187 ? -6.753 -6.963 5.097 1.00 86.81 187 VAL A CA 1
ATOM 1453 C C . VAL A 1 187 ? -7.741 -7.302 3.987 1.00 86.81 187 VAL A C 1
ATOM 1455 O O . VAL A 1 187 ? -7.955 -6.507 3.072 1.00 86.81 187 VAL A O 1
ATOM 1458 N N . THR A 1 188 ? -8.326 -8.496 4.027 1.00 86.38 188 THR A N 1
ATOM 1459 C CA . THR A 1 188 ? -9.369 -8.898 3.073 1.00 86.38 188 THR A CA 1
ATOM 1460 C C . THR A 1 188 ? -10.702 -8.889 3.800 1.00 86.38 188 THR A C 1
ATOM 1462 O O . THR A 1 188 ? -10.873 -9.642 4.750 1.00 86.38 188 THR A O 1
ATOM 1465 N N . VAL A 1 189 ? -11.623 -8.036 3.356 1.00 82.38 189 VAL A N 1
ATOM 1466 C CA . VAL A 1 189 ? -12.978 -7.903 3.907 1.00 82.38 189 VAL A CA 1
ATOM 1467 C C . VAL A 1 189 ? -13.948 -8.200 2.769 1.00 82.38 189 VAL A C 1
ATOM 1469 O O . VAL A 1 189 ? -13.832 -7.594 1.703 1.00 82.38 189 VAL A O 1
ATOM 1472 N N . ASP A 1 190 ? -14.831 -9.181 2.954 1.00 87.12 190 ASP A N 1
ATOM 1473 C CA . ASP A 1 190 ? -15.794 -9.646 1.939 1.00 87.12 190 ASP A CA 1
ATOM 1474 C C . ASP A 1 190 ? -15.147 -10.020 0.592 1.00 87.12 190 ASP A C 1
ATOM 1476 O O . ASP A 1 190 ? -15.636 -9.695 -0.488 1.00 87.12 190 ASP A O 1
ATOM 1480 N N . GLY A 1 191 ? -13.972 -10.656 0.643 1.00 87.50 191 GLY A N 1
ATOM 1481 C CA . GLY A 1 191 ? -13.200 -11.027 -0.550 1.00 87.50 191 GLY A CA 1
ATOM 1482 C C . GLY A 1 191 ? -12.496 -9.855 -1.247 1.00 87.50 191 GLY A C 1
ATOM 1483 O O . GLY A 1 191 ? -11.751 -10.069 -2.206 1.00 87.50 191 GLY A O 1
ATOM 1484 N N . VAL A 1 192 ? -12.660 -8.626 -0.753 1.00 83.88 192 VAL A N 1
ATOM 1485 C CA . VAL A 1 192 ? -12.015 -7.426 -1.289 1.00 83.88 192 VAL A CA 1
ATOM 1486 C C . VAL A 1 192 ? -10.822 -7.046 -0.422 1.00 83.88 192 VAL A C 1
ATOM 1488 O O . VAL A 1 192 ? -10.929 -6.831 0.785 1.00 83.88 192 VAL A O 1
ATOM 1491 N N . ARG A 1 193 ? -9.654 -6.922 -1.054 1.00 87.69 193 ARG A N 1
ATOM 1492 C CA . ARG A 1 193 ? -8.441 -6.451 -0.385 1.00 87.69 193 ARG A CA 1
ATOM 1493 C C . ARG A 1 193 ? -8.546 -4.949 -0.119 1.00 87.69 193 ARG A C 1
ATOM 1495 O O . ARG A 1 193 ? -8.665 -4.164 -1.057 1.00 87.69 193 ARG A O 1
ATOM 1502 N N . ARG A 1 194 ? -8.463 -4.553 1.149 1.00 89.19 194 ARG A N 1
ATOM 1503 C CA . ARG A 1 194 ? -8.479 -3.163 1.614 1.00 89.19 194 ARG A CA 1
ATOM 1504 C C . ARG A 1 194 ? -7.185 -2.837 2.357 1.00 89.19 194 ARG A C 1
ATOM 1506 O O . ARG A 1 194 ? -6.520 -3.718 2.904 1.00 89.19 194 ARG A O 1
ATOM 1513 N N . SER A 1 195 ? -6.817 -1.564 2.339 1.00 91.50 195 SER A N 1
ATOM 1514 C CA . SER A 1 195 ? -5.709 -1.034 3.133 1.00 91.50 195 SER A CA 1
ATOM 1515 C C . SER A 1 195 ? -6.287 -0.359 4.367 1.00 91.50 195 SER A C 1
ATOM 1517 O O . SER A 1 195 ? -7.141 0.513 4.228 1.00 91.50 195 SER A O 1
ATOM 1519 N N . VAL A 1 196 ? -5.827 -0.755 5.548 1.00 92.62 196 VAL A N 1
ATOM 1520 C CA . VAL A 1 196 ? -6.283 -0.213 6.836 1.00 92.62 196 VAL A CA 1
ATOM 1521 C C . VAL A 1 196 ? -5.084 0.255 7.650 1.00 92.62 196 VAL A C 1
ATOM 1523 O O . VAL A 1 196 ? -3.981 -0.278 7.505 1.00 92.62 196 VAL A O 1
ATOM 1526 N N . PHE A 1 197 ? -5.273 1.272 8.485 1.00 96.25 197 PHE A N 1
ATOM 1527 C CA . PHE A 1 197 ? -4.219 1.735 9.383 1.00 96.25 197 PHE A CA 1
ATOM 1528 C C . PHE A 1 197 ? -4.117 0.825 10.607 1.00 96.25 197 PHE A C 1
ATOM 1530 O O . PHE A 1 197 ? -5.123 0.536 11.247 1.00 96.25 197 PHE A O 1
ATOM 1537 N N . GLU A 1 198 ? -2.900 0.400 10.942 1.00 95.75 198 GLU A N 1
ATOM 1538 C CA . GLU A 1 198 ? -2.642 -0.550 12.036 1.00 95.75 198 GLU A CA 1
ATOM 1539 C C . GLU A 1 198 ? -3.071 0.013 13.402 1.00 95.75 198 GLU A C 1
ATOM 1541 O O . GLU A 1 198 ? -3.662 -0.719 14.184 1.00 95.75 198 GLU A O 1
ATOM 1546 N N . HIS A 1 199 ? -2.898 1.319 13.655 1.00 96.62 199 HIS A N 1
ATOM 1547 C CA . HIS A 1 199 ? -3.401 1.952 14.887 1.00 96.62 199 HIS A CA 1
ATOM 1548 C C . HIS A 1 199 ? -4.920 1.844 15.035 1.00 96.62 199 HIS A C 1
ATOM 1550 O O . HIS A 1 199 ? -5.414 1.712 16.147 1.00 96.62 199 HIS A O 1
ATOM 1556 N N . ARG A 1 200 ? -5.672 1.907 13.926 1.00 95.81 200 ARG A N 1
ATOM 1557 C CA . ARG A 1 200 ? -7.131 1.797 13.972 1.00 95.81 200 ARG A CA 1
ATOM 1558 C C . ARG A 1 200 ? -7.515 0.378 14.372 1.00 95.81 200 ARG A C 1
ATOM 1560 O O . ARG A 1 200 ? -8.298 0.217 15.293 1.00 95.81 200 ARG A O 1
ATOM 1567 N N . VAL A 1 201 ? -6.900 -0.616 13.730 1.00 94.69 201 VAL A N 1
ATOM 1568 C CA . VAL A 1 201 ? -7.125 -2.036 14.041 1.00 94.69 201 VAL A CA 1
ATOM 1569 C C . VAL A 1 201 ? -6.791 -2.334 15.504 1.00 94.69 201 VAL A C 1
ATOM 1571 O O . VAL A 1 201 ? -7.606 -2.931 16.193 1.00 94.69 201 VAL A O 1
ATOM 1574 N N . ALA A 1 202 ? -5.652 -1.848 16.004 1.00 95.56 202 ALA A N 1
ATOM 1575 C CA . ALA A 1 202 ? -5.238 -2.061 17.391 1.00 95.56 202 ALA A CA 1
ATOM 1576 C C . ALA A 1 202 ? -6.242 -1.490 18.413 1.00 95.56 202 ALA A C 1
ATOM 1578 O O . ALA A 1 202 ? -6.518 -2.122 19.431 1.00 95.56 202 ALA A O 1
ATOM 1579 N N . VAL A 1 203 ? -6.825 -0.315 18.142 1.00 96.94 203 VAL A N 1
ATOM 1580 C CA . VAL A 1 203 ? -7.867 0.264 19.008 1.00 96.94 203 VAL A CA 1
ATOM 1581 C C . VAL A 1 203 ? -9.198 -0.474 18.859 1.00 96.94 203 VAL A C 1
ATOM 1583 O O . VAL A 1 203 ? -9.848 -0.717 19.868 1.00 96.94 203 VAL A O 1
ATOM 1586 N N . GLU A 1 204 ? -9.603 -0.881 17.651 1.00 95.31 204 GLU A N 1
ATOM 1587 C CA . GLU A 1 204 ? -10.816 -1.696 17.440 1.00 95.31 204 GLU A CA 1
ATOM 1588 C C . GLU A 1 204 ? -10.741 -3.033 18.191 1.00 95.31 204 GLU A C 1
ATOM 1590 O O . GLU A 1 204 ? -11.720 -3.447 18.812 1.00 95.31 204 GLU A O 1
ATOM 1595 N N . GLU A 1 205 ? -9.572 -3.681 18.193 1.00 93.81 205 GLU A N 1
ATOM 1596 C CA . GLU A 1 205 ? -9.309 -4.900 18.964 1.00 93.81 205 GLU A CA 1
ATOM 1597 C C . GLU A 1 205 ? -9.396 -4.649 20.476 1.00 93.81 205 GLU A C 1
ATOM 1599 O O . GLU A 1 205 ? -10.083 -5.391 21.177 1.00 93.81 205 GLU A O 1
ATOM 1604 N N . ALA A 1 206 ? -8.768 -3.580 20.979 1.00 93.75 206 ALA A N 1
ATOM 1605 C CA . ALA A 1 206 ? -8.829 -3.209 22.396 1.00 93.75 206 ALA A CA 1
ATOM 1606 C C . ALA A 1 206 ? -10.241 -2.791 22.854 1.00 93.75 206 ALA A C 1
ATOM 1608 O O . ALA A 1 206 ? -10.577 -2.923 24.033 1.00 93.75 206 ALA A O 1
ATOM 1609 N N . LEU A 1 207 ? -11.060 -2.268 21.936 1.00 91.50 207 LEU A N 1
ATOM 1610 C CA . LEU A 1 207 ? -12.429 -1.814 22.187 1.00 91.50 207 LEU A CA 1
ATOM 1611 C C . LEU A 1 207 ? -13.465 -2.938 22.028 1.00 91.50 207 LEU A C 1
ATOM 1613 O O . LEU A 1 207 ? -14.549 -2.858 22.603 1.00 91.50 207 LEU A O 1
ATOM 1617 N N . GLY A 1 208 ? -13.157 -3.969 21.237 1.00 91.19 208 GLY A N 1
ATOM 1618 C CA . GLY A 1 208 ? -14.065 -5.075 20.926 1.00 91.19 208 GLY A CA 1
ATOM 1619 C C . GLY A 1 208 ? -15.191 -4.718 19.946 1.00 91.19 208 GLY A C 1
ATOM 1620 O O . GLY A 1 208 ? -16.128 -5.498 19.781 1.00 91.19 208 GLY A O 1
ATOM 1621 N N . ARG A 1 209 ? -15.123 -3.552 19.292 1.00 92.25 209 ARG A N 1
ATOM 1622 C CA . ARG A 1 209 ? -16.055 -3.125 18.237 1.00 92.25 209 ARG A CA 1
ATOM 1623 C C . ARG A 1 209 ? -15.342 -2.261 17.190 1.00 92.25 209 ARG A C 1
ATOM 1625 O O . ARG A 1 209 ? -14.321 -1.652 17.509 1.00 92.25 209 ARG A O 1
ATOM 1632 N N . PRO A 1 210 ? -15.891 -2.146 15.967 1.00 91.75 210 PRO A N 1
ATOM 1633 C CA . PRO A 1 210 ? -15.414 -1.163 15.001 1.00 91.75 210 PRO A CA 1
ATOM 1634 C C . PRO A 1 210 ? -15.474 0.258 15.572 1.00 91.75 210 PRO A C 1
ATOM 1636 O O . PRO A 1 210 ? -16.385 0.580 16.349 1.00 91.75 210 PRO A O 1
ATOM 1639 N N . LEU A 1 211 ? -14.538 1.117 15.156 1.00 93.44 211 LEU A N 1
ATOM 1640 C CA . LEU A 1 211 ? -14.636 2.535 15.494 1.00 93.44 211 LEU A CA 1
ATOM 1641 C C . LEU A 1 211 ? -15.794 3.173 14.733 1.00 93.44 211 LEU A C 1
ATOM 1643 O O . LEU A 1 211 ? -15.981 2.910 13.536 1.00 93.44 211 LEU A O 1
ATOM 1647 N N . LEU A 1 212 ? -16.494 4.069 15.418 1.00 92.25 212 LEU A N 1
ATOM 1648 C CA . LEU A 1 212 ? -17.486 4.963 14.848 1.00 92.25 212 LEU A CA 1
ATOM 1649 C C . LEU A 1 212 ? -16.832 5.881 13.798 1.00 92.25 212 LEU A C 1
ATOM 1651 O O . LEU A 1 212 ? -15.625 6.139 13.856 1.00 92.25 212 LEU A O 1
ATOM 1655 N N . PRO A 1 213 ? -17.601 6.403 12.827 1.00 89.06 213 PRO A N 1
ATOM 1656 C CA . PRO A 1 213 ? -17.085 7.357 11.840 1.00 89.06 213 PRO A CA 1
ATOM 1657 C C . PRO A 1 213 ? -16.486 8.631 12.458 1.00 89.06 213 PRO A C 1
ATOM 1659 O O . PRO A 1 213 ? -15.653 9.288 11.840 1.00 89.06 213 PRO A O 1
ATOM 1662 N N . THR A 1 214 ? -16.907 8.968 13.675 1.00 87.31 214 THR A N 1
ATOM 1663 C CA . THR A 1 214 ? -16.563 10.186 14.423 1.00 87.31 214 THR A CA 1
ATOM 1664 C C . THR A 1 214 ? -15.429 9.977 15.428 1.00 87.31 214 THR A C 1
ATOM 1666 O O . THR A 1 214 ? -15.004 10.924 16.102 1.00 87.31 214 THR A O 1
ATOM 1669 N N . GLU A 1 215 ? -14.931 8.743 15.521 1.00 95.00 215 GLU A N 1
ATOM 1670 C CA . GLU A 1 215 ? -13.830 8.335 16.380 1.00 95.00 215 GLU A CA 1
ATOM 1671 C C . GLU A 1 215 ? -12.492 8.396 15.625 1.00 95.00 215 GLU A C 1
ATOM 1673 O O . GLU A 1 215 ? -12.331 7.822 14.544 1.00 95.00 215 GLU A O 1
ATOM 1678 N N . THR A 1 216 ? -11.497 9.045 16.231 1.00 95.81 216 THR A N 1
ATOM 1679 C CA . THR A 1 216 ? -10.119 9.121 15.718 1.00 95.81 216 THR A CA 1
ATOM 1680 C C . THR A 1 216 ? -9.152 8.578 16.758 1.00 95.81 216 THR A C 1
ATOM 1682 O O . THR A 1 216 ? -9.366 8.713 17.960 1.00 95.81 216 THR A O 1
ATOM 1685 N N . VAL A 1 217 ? -8.058 7.978 16.296 1.00 97.44 217 VAL A N 1
ATOM 1686 C CA . VAL A 1 217 ? -6.990 7.466 17.158 1.00 97.44 217 VAL A CA 1
ATOM 1687 C C . VAL A 1 217 ? -5.783 8.392 17.096 1.00 97.44 217 VAL A C 1
ATOM 1689 O O . VAL A 1 217 ? -5.306 8.730 16.011 1.00 97.44 217 VAL A O 1
ATOM 1692 N N . HIS A 1 218 ? -5.264 8.756 18.263 1.00 96.44 218 HIS A N 1
ATOM 1693 C CA . HIS A 1 218 ? -4.073 9.577 18.430 1.00 96.44 218 HIS A CA 1
ATOM 1694 C C . HIS A 1 218 ? -2.916 8.772 19.029 1.00 96.44 218 HIS A C 1
ATOM 1696 O O . HIS A 1 218 ? -3.107 7.936 19.909 1.00 96.44 218 HIS A O 1
ATOM 1702 N N . HIS A 1 219 ? -1.698 9.057 18.559 1.00 97.31 219 HIS A N 1
ATOM 1703 C CA . HIS A 1 219 ? -0.453 8.513 19.106 1.00 97.31 219 HIS A CA 1
ATOM 1704 C C . HIS A 1 219 ? 0.074 9.423 20.212 1.00 97.31 219 HIS A C 1
ATOM 1706 O O . HIS A 1 219 ? 0.437 10.568 19.938 1.00 97.31 219 HIS A O 1
ATOM 1712 N N . VAL A 1 220 ? 0.179 8.912 21.438 1.00 95.88 220 VAL A N 1
ATOM 1713 C CA . VAL A 1 220 ? 0.585 9.710 22.607 1.00 95.88 220 VAL A CA 1
ATOM 1714 C C . VAL A 1 220 ? 2.038 10.177 22.506 1.00 95.88 220 VAL A C 1
ATOM 1716 O O . VAL A 1 220 ? 2.346 11.319 22.838 1.00 95.88 220 VAL A O 1
ATOM 1719 N N . ASN A 1 221 ? 2.938 9.331 22.002 1.00 95.88 221 ASN A N 1
ATOM 1720 C CA . ASN A 1 221 ? 4.346 9.685 21.796 1.00 95.88 221 ASN A CA 1
ATOM 1721 C C . ASN A 1 221 ? 4.627 10.419 20.467 1.00 95.88 221 ASN A C 1
ATOM 1723 O O . ASN A 1 221 ? 5.781 10.723 20.171 1.00 95.88 221 ASN A O 1
ATOM 1727 N N . GLY A 1 222 ? 3.606 10.663 19.636 1.00 94.19 222 GLY A N 1
ATOM 1728 C CA . GLY A 1 222 ? 3.749 11.275 18.308 1.00 94.19 222 GLY A CA 1
ATOM 1729 C C . GLY A 1 222 ? 4.380 10.376 17.229 1.00 94.19 222 GLY A C 1
ATOM 1730 O O . GLY A 1 222 ? 4.479 10.783 16.067 1.00 94.19 222 GLY A O 1
ATOM 1731 N N . ILE A 1 223 ? 4.777 9.145 17.562 1.00 94.44 223 ILE A N 1
ATOM 1732 C CA . ILE A 1 223 ? 5.371 8.174 16.639 1.00 94.44 223 ILE A CA 1
ATOM 1733 C C . ILE A 1 223 ? 4.253 7.383 15.951 1.00 94.44 223 ILE A C 1
ATOM 1735 O O . ILE A 1 223 ? 3.734 6.399 16.464 1.00 94.44 223 ILE A O 1
ATOM 1739 N N . ARG A 1 224 ? 3.918 7.787 14.723 1.00 96.00 224 ARG A N 1
ATOM 1740 C CA . ARG A 1 224 ? 2.776 7.267 13.936 1.00 96.00 224 ARG A CA 1
ATOM 1741 C C . ARG A 1 224 ? 2.815 5.774 13.575 1.00 96.00 224 ARG A C 1
ATOM 1743 O O . ARG A 1 224 ? 1.816 5.235 13.094 1.00 96.00 224 ARG A O 1
ATOM 1750 N N . HIS A 1 225 ? 3.966 5.123 13.729 1.00 94.25 225 HIS A N 1
ATOM 1751 C CA . HIS A 1 225 ? 4.139 3.690 13.476 1.00 94.25 225 HIS A CA 1
ATOM 1752 C C . HIS A 1 225 ? 4.249 2.861 14.758 1.00 94.25 225 HIS A C 1
ATOM 1754 O O . HIS A 1 225 ? 4.344 1.641 14.658 1.00 94.25 225 HIS A O 1
ATOM 1760 N N . ASP A 1 226 ? 4.240 3.494 15.931 1.00 96.31 226 ASP A N 1
ATOM 1761 C CA . ASP A 1 226 ? 4.212 2.799 17.211 1.00 96.31 226 ASP A CA 1
ATOM 1762 C C . ASP A 1 226 ? 2.757 2.587 17.639 1.00 96.31 226 ASP A C 1
ATOM 1764 O O . ASP A 1 226 ? 2.119 3.475 18.199 1.00 96.31 226 ASP A O 1
ATOM 1768 N N . ASN A 1 227 ? 2.224 1.406 17.338 1.00 95.75 227 ASN A N 1
ATOM 1769 C CA . ASN A 1 227 ? 0.832 1.045 17.616 1.00 95.75 227 ASN A CA 1
ATOM 1770 C C . ASN A 1 227 ? 0.711 0.122 18.834 1.00 95.75 227 ASN A C 1
ATOM 1772 O O . ASN A 1 227 ? -0.216 -0.678 18.908 1.00 95.75 227 ASN A O 1
ATOM 1776 N N . SER A 1 228 ? 1.678 0.196 19.751 1.00 95.44 228 SER A N 1
ATOM 1777 C CA . SER A 1 228 ? 1.729 -0.659 20.934 1.00 95.44 228 SER A CA 1
ATOM 1778 C C . SER A 1 228 ? 0.532 -0.391 21.850 1.00 95.44 228 SER A C 1
ATOM 1780 O O . SER A 1 228 ? 0.312 0.749 22.261 1.00 95.44 228 SER A O 1
ATOM 1782 N N . THR A 1 229 ? -0.212 -1.437 22.194 1.00 95.75 229 THR A N 1
ATOM 1783 C CA . THR A 1 229 ? -1.281 -1.428 23.201 1.00 95.75 229 THR A CA 1
ATOM 1784 C C . THR A 1 229 ? -0.827 -2.208 24.437 1.00 95.75 229 THR A C 1
ATOM 1786 O O . THR A 1 229 ? 0.069 -3.049 24.362 1.00 95.75 229 THR A O 1
ATOM 1789 N N . ASP A 1 230 ? -1.410 -1.905 25.592 1.00 94.88 230 ASP A N 1
ATOM 1790 C CA . ASP A 1 230 ? -1.109 -2.545 26.884 1.00 94.88 230 ASP A CA 1
ATOM 1791 C C . ASP A 1 230 ? -2.318 -3.278 27.494 1.00 94.88 230 ASP A C 1
ATOM 1793 O O . ASP A 1 230 ? -2.236 -3.771 28.619 1.00 94.88 230 ASP A O 1
ATOM 1797 N N . GLY A 1 231 ? -3.427 -3.386 26.754 1.00 92.56 231 GLY A N 1
ATOM 1798 C CA . GLY A 1 231 ? -4.638 -4.068 27.200 1.00 92.56 231 GLY A CA 1
ATOM 1799 C C . GLY A 1 231 ? -5.920 -3.434 26.642 1.00 92.56 231 GLY A C 1
ATOM 1800 O O . GLY A 1 231 ? -5.917 -2.948 25.510 1.00 92.56 231 GLY A O 1
ATOM 1801 N N . PRO A 1 232 ? -7.036 -3.471 27.395 1.00 92.12 232 PRO A N 1
ATOM 1802 C CA . PRO A 1 232 ? -8.269 -2.797 27.001 1.00 92.12 232 PRO A CA 1
ATOM 1803 C C . PRO A 1 232 ? -8.131 -1.271 27.098 1.00 92.12 232 PRO A C 1
ATOM 1805 O O . PRO A 1 232 ? -7.293 -0.756 27.837 1.00 92.12 232 PRO A O 1
ATOM 1808 N N . LEU A 1 233 ? -8.997 -0.535 26.395 1.00 92.56 233 LEU A N 1
ATOM 1809 C CA . LEU A 1 233 ? -9.098 0.918 26.564 1.00 92.56 233 LEU A CA 1
ATOM 1810 C C . LEU A 1 233 ? -9.681 1.266 27.937 1.00 92.56 233 LEU A C 1
ATOM 1812 O O . LEU A 1 233 ? -10.813 0.894 28.255 1.00 92.56 233 LEU A O 1
ATOM 1816 N N . ILE A 1 234 ? -8.915 2.019 28.724 1.00 91.12 234 ILE A N 1
ATOM 1817 C CA . ILE A 1 234 ? -9.292 2.456 30.071 1.00 91.12 234 ILE A CA 1
ATOM 1818 C C . ILE A 1 234 ? -9.420 3.979 30.079 1.00 91.12 234 ILE A C 1
ATOM 1820 O O . ILE A 1 234 ? -8.571 4.683 29.530 1.00 91.12 234 ILE A O 1
ATOM 1824 N N . LEU A 1 235 ? -10.503 4.474 30.683 1.00 92.38 235 LEU A N 1
ATOM 1825 C CA . LEU A 1 235 ? -10.703 5.896 30.940 1.00 92.38 235 LEU A CA 1
ATOM 1826 C C . LEU A 1 235 ? -9.915 6.277 32.197 1.00 92.38 235 LEU A C 1
ATOM 1828 O O . LEU A 1 235 ? -10.193 5.755 33.277 1.00 92.38 235 LEU A O 1
ATOM 1832 N N . ASP A 1 236 ? -8.911 7.139 32.057 1.00 90.38 236 ASP A N 1
ATOM 1833 C CA . ASP A 1 236 ? -8.093 7.575 33.189 1.00 90.38 236 ASP A CA 1
ATOM 1834 C C . ASP A 1 236 ? -8.743 8.713 33.997 1.00 90.38 236 ASP A C 1
ATOM 1836 O O . ASP A 1 236 ? -9.770 9.277 33.620 1.00 90.38 236 ASP A O 1
ATOM 1840 N N . GLU A 1 237 ? -8.116 9.092 35.114 1.00 89.56 237 GLU A N 1
ATOM 1841 C CA . GLU A 1 237 ? -8.591 10.167 36.005 1.00 89.56 237 GLU A CA 1
ATOM 1842 C C . GLU A 1 237 ? -8.694 11.543 35.323 1.00 89.56 237 GLU A C 1
ATOM 1844 O O . GLU A 1 237 ? -9.345 12.450 35.837 1.00 89.56 237 GLU A O 1
ATOM 1849 N N . ARG A 1 238 ? -8.042 11.720 34.167 1.00 90.94 238 ARG A N 1
ATOM 1850 C CA . ARG A 1 238 ? -8.095 12.943 33.357 1.00 90.94 238 ARG A CA 1
ATOM 1851 C C . ARG A 1 238 ? -9.138 12.852 32.240 1.00 90.94 238 ARG A C 1
ATOM 1853 O O . ARG A 1 238 ? -9.240 13.788 31.451 1.00 90.94 238 ARG A O 1
ATOM 1860 N N . GLY A 1 239 ? -9.888 11.753 32.162 1.00 89.50 239 GLY A N 1
ATOM 1861 C CA . GLY A 1 239 ? -10.902 11.507 31.141 1.00 89.50 239 GLY A CA 1
ATOM 1862 C C . GLY A 1 239 ? -10.338 11.066 29.789 1.00 89.50 239 GLY A C 1
ATOM 1863 O O . GLY A 1 239 ? -11.049 11.150 28.790 1.00 89.50 239 GLY A O 1
ATOM 1864 N N . ARG A 1 240 ? -9.080 10.611 29.720 1.00 94.00 240 ARG A N 1
ATOM 1865 C CA . ARG A 1 240 ? -8.485 10.098 28.475 1.00 94.00 240 ARG A CA 1
ATOM 1866 C C . ARG A 1 240 ? -8.768 8.615 28.341 1.00 94.00 240 ARG A C 1
ATOM 1868 O O . ARG A 1 240 ? -8.486 7.853 29.263 1.00 94.00 240 ARG A O 1
ATOM 1875 N N . LEU A 1 241 ? -9.281 8.204 27.188 1.00 95.25 241 LEU A N 1
ATOM 1876 C CA . LEU A 1 241 ? -9.571 6.805 26.893 1.00 95.25 241 LEU A CA 1
ATOM 1877 C C . LEU A 1 241 ? -8.403 6.194 26.113 1.00 95.25 241 LEU A C 1
ATOM 1879 O O . LEU A 1 241 ? -8.216 6.491 24.933 1.00 95.25 241 LEU A O 1
ATOM 1883 N N . ARG A 1 242 ? -7.582 5.375 26.780 1.00 95.25 242 ARG A N 1
ATOM 1884 C CA . ARG A 1 242 ? -6.251 4.995 26.278 1.00 95.25 242 ARG A CA 1
ATOM 1885 C C . ARG A 1 242 ? -5.939 3.509 26.462 1.00 95.25 242 ARG A C 1
ATOM 1887 O O . ARG A 1 242 ? -6.359 2.907 27.445 1.00 95.25 242 ARG A O 1
ATOM 1894 N N . SER A 1 243 ? -5.143 2.958 25.545 1.00 96.12 243 SER A N 1
ATOM 1895 C CA . SER A 1 243 ? -4.333 1.755 25.773 1.00 96.12 243 SER A CA 1
ATOM 1896 C C . SER A 1 243 ? -2.946 1.921 25.145 1.00 96.12 243 SER A C 1
ATOM 1898 O O . SER A 1 243 ? -2.812 2.221 23.957 1.00 96.12 243 SER A O 1
ATOM 1900 N N . GLY A 1 244 ? -1.896 1.737 25.942 1.00 95.62 244 GLY A N 1
ATOM 1901 C CA . GLY A 1 244 ? -0.507 1.811 25.505 1.00 95.62 244 GLY A CA 1
ATOM 1902 C C . GLY A 1 244 ? -0.183 3.166 24.886 1.00 95.62 244 GLY A C 1
ATOM 1903 O O . GLY A 1 244 ? -0.317 4.206 25.527 1.00 95.62 244 GLY A O 1
ATOM 1904 N N . ASN A 1 245 ? 0.254 3.194 23.632 1.00 96.81 245 ASN A N 1
ATOM 1905 C CA . ASN A 1 245 ? 0.562 4.428 22.909 1.00 96.81 245 ASN A CA 1
ATOM 1906 C C . ASN A 1 245 ? -0.649 5.051 22.185 1.00 96.81 245 ASN A C 1
ATOM 1908 O O . ASN A 1 245 ? -0.503 6.098 21.552 1.00 96.81 245 ASN A O 1
ATOM 1912 N N . LEU A 1 246 ? -1.832 4.436 22.256 1.00 97.81 246 LEU A N 1
ATOM 1913 C CA . LEU A 1 246 ? -2.999 4.831 21.470 1.00 97.81 246 LEU A CA 1
ATOM 1914 C C . LEU A 1 246 ? -4.106 5.413 22.353 1.00 97.81 246 LEU A C 1
ATOM 1916 O O . LEU A 1 246 ? -4.483 4.831 23.369 1.00 97.81 246 LEU A O 1
ATOM 1920 N N . GLU A 1 247 ? -4.639 6.560 21.941 1.00 97.38 247 GLU A N 1
ATOM 1921 C CA . GLU A 1 247 ? -5.722 7.277 22.617 1.00 97.38 247 GLU A CA 1
ATOM 1922 C C . GLU A 1 247 ? -6.907 7.470 21.665 1.00 97.38 247 GLU A C 1
ATOM 1924 O O . GLU A 1 247 ? -6.722 7.872 20.514 1.00 97.38 247 GLU A O 1
ATOM 1929 N N . LEU A 1 248 ? -8.118 7.176 22.136 1.00 97.12 248 LEU A N 1
ATOM 1930 C CA . LEU A 1 248 ? -9.357 7.293 21.371 1.00 97.12 248 LEU A CA 1
ATOM 1931 C C . LEU A 1 248 ? -10.018 8.652 21.623 1.00 97.12 248 LEU A C 1
ATOM 1933 O O . LEU A 1 248 ? -10.227 9.049 22.766 1.00 97.12 248 LEU A O 1
ATOM 1937 N N . TRP A 1 249 ? -10.359 9.347 20.542 1.00 95.50 249 TRP A N 1
ATOM 1938 C CA . TRP A 1 249 ? -10.958 10.680 20.549 1.00 95.50 249 TRP A CA 1
ATOM 1939 C C . TRP A 1 249 ? -12.297 10.654 19.816 1.00 95.50 249 TRP A C 1
ATOM 1941 O O . TRP A 1 249 ? -12.389 10.069 18.739 1.00 95.50 249 TRP A O 1
ATOM 1951 N N . SER A 1 250 ? -13.309 11.339 20.352 1.00 91.94 250 SER A N 1
ATOM 1952 C CA . SER A 1 250 ? -14.584 11.600 19.668 1.00 91.94 250 SER A CA 1
ATOM 1953 C C . SER A 1 250 ? -14.713 13.092 19.349 1.00 91.94 250 SER A C 1
ATOM 1955 O O . SER A 1 250 ? -14.327 13.937 20.156 1.00 91.94 250 SER A O 1
ATOM 1957 N N . HIS A 1 251 ? -15.239 13.418 18.166 1.00 85.75 251 HIS A N 1
ATOM 1958 C CA . HIS A 1 251 ? -15.314 14.797 17.650 1.00 85.75 251 HIS A CA 1
ATOM 1959 C C . HIS A 1 251 ? -16.757 15.266 17.420 1.00 85.75 251 HIS A C 1
ATOM 1961 O O . HIS A 1 251 ? -16.997 16.453 17.187 1.00 85.75 251 HIS A O 1
ATOM 1967 N N . ALA A 1 252 ? -17.724 14.349 17.456 1.00 82.12 252 ALA A N 1
ATOM 1968 C CA . ALA A 1 252 ? -19.112 14.650 17.146 1.00 82.12 252 ALA A CA 1
ATOM 1969 C C . ALA A 1 252 ? -19.894 15.133 18.369 1.00 82.12 252 ALA A C 1
ATOM 1971 O O . ALA A 1 252 ? -19.648 14.735 19.509 1.00 82.12 252 ALA A O 1
ATOM 1972 N N . HIS A 1 253 ? -20.850 16.024 18.114 1.00 81.06 253 HIS A N 1
ATOM 1973 C CA . HIS A 1 253 ? -21.869 16.441 19.069 1.00 81.06 253 HIS A CA 1
ATOM 1974 C C . HIS A 1 253 ? -23.072 17.039 18.319 1.00 81.06 253 HIS A C 1
ATOM 1976 O O . HIS A 1 253 ? -22.889 17.714 17.300 1.00 81.06 253 HIS A O 1
ATOM 1982 N N . PRO A 1 254 ? -24.303 16.844 18.819 1.00 83.44 254 PRO A N 1
ATOM 1983 C CA . PRO A 1 254 ? -25.500 17.395 18.200 1.00 83.44 254 PRO A CA 1
ATOM 1984 C C . PRO A 1 254 ? -25.532 18.927 18.302 1.00 83.44 254 PRO A C 1
ATOM 1986 O O . PRO A 1 254 ? -25.411 19.501 19.390 1.00 83.44 254 PRO A O 1
ATOM 1989 N N . ARG A 1 255 ? -25.743 19.610 17.170 1.00 84.81 255 ARG A N 1
ATOM 1990 C CA . ARG A 1 255 ? -25.903 21.074 17.114 1.00 84.81 255 ARG A CA 1
ATOM 1991 C C . ARG A 1 255 ? -27.379 21.460 17.193 1.00 84.81 255 ARG A C 1
ATOM 1993 O O . ARG A 1 255 ? -28.204 20.847 16.534 1.00 84.81 255 ARG A O 1
ATOM 2000 N N . GLY A 1 256 ? -27.701 22.503 17.964 1.00 82.62 256 GLY A N 1
ATOM 2001 C CA . GLY A 1 256 ? -28.997 23.196 17.870 1.00 82.62 256 GLY A CA 1
ATOM 2002 C C . GLY A 1 256 ? -30.257 22.334 18.063 1.00 82.62 256 GLY A C 1
ATOM 2003 O O . GLY A 1 256 ? -31.176 22.447 17.266 1.00 82.62 256 GLY A O 1
ATOM 2004 N N . GLN A 1 257 ? -30.315 21.498 19.107 1.00 84.81 257 GLN A N 1
ATOM 2005 C CA . GLN A 1 257 ? -31.469 20.624 19.404 1.00 84.81 257 GLN A CA 1
ATOM 2006 C C . GLN A 1 257 ? -32.208 21.000 20.703 1.00 84.81 257 GLN A C 1
ATOM 2008 O O . GLN A 1 257 ? -31.649 21.683 21.575 1.00 84.81 257 GLN A O 1
ATOM 2013 N N . GLU A 1 258 ? -33.438 20.492 20.845 1.00 91.06 258 GLU A N 1
ATOM 2014 C CA . GLU A 1 258 ? -34.197 20.479 22.103 1.00 91.06 258 GLU A CA 1
ATOM 2015 C C . GLU A 1 258 ? -33.453 19.719 23.220 1.00 91.06 258 GLU A C 1
ATOM 2017 O O . GLU A 1 258 ? -32.550 18.916 22.972 1.00 91.06 258 GLU A O 1
ATOM 2022 N N . ILE A 1 259 ? -33.820 19.976 24.480 1.00 93.12 259 ILE A N 1
ATOM 2023 C CA . ILE A 1 259 ? -33.106 19.432 25.648 1.00 93.12 259 ILE A CA 1
ATOM 2024 C C . ILE A 1 259 ? -33.217 17.905 25.751 1.00 93.12 259 ILE A C 1
ATOM 2026 O O . ILE A 1 259 ? -32.228 17.265 26.094 1.00 93.12 259 ILE A O 1
ATOM 2030 N N . GLY A 1 260 ? -34.372 17.312 25.434 1.00 93.50 260 GLY A N 1
ATOM 2031 C CA . GLY A 1 260 ? -34.574 15.857 25.500 1.00 93.50 260 GLY A CA 1
ATOM 2032 C C . GLY A 1 260 ? -33.547 15.070 24.668 1.00 93.50 260 GLY A C 1
ATOM 2033 O O . GLY A 1 260 ? -32.753 14.335 25.252 1.00 93.50 260 GLY A O 1
ATOM 2034 N N . PRO A 1 261 ? -33.463 15.301 23.344 1.00 92.19 261 PRO A N 1
ATOM 2035 C CA . PRO A 1 261 ? -32.465 14.665 22.479 1.00 92.19 261 PRO A CA 1
ATOM 2036 C C . PRO A 1 261 ? -31.010 14.894 22.914 1.00 92.19 261 PRO A C 1
ATOM 2038 O O . PRO A 1 261 ? -30.182 13.989 22.819 1.00 92.19 261 PRO A O 1
ATOM 2041 N N . LYS A 1 262 ? -30.686 16.075 23.463 1.00 91.31 262 LYS A N 1
ATOM 2042 C CA . LYS A 1 262 ? -29.351 16.335 24.030 1.00 91.31 262 LYS A CA 1
ATOM 2043 C C . LYS A 1 262 ? -29.047 15.446 25.234 1.00 91.31 262 LYS A C 1
ATOM 2045 O O . LYS A 1 262 ? -27.919 14.976 25.370 1.00 91.31 262 LYS A O 1
ATOM 2050 N N . LEU A 1 263 ? -30.030 15.220 26.107 1.00 94.19 263 LEU A N 1
ATOM 2051 C CA . LEU A 1 263 ? -29.881 14.310 27.243 1.00 94.19 263 LEU A CA 1
ATOM 2052 C C . LEU A 1 263 ? -29.734 12.861 26.776 1.00 94.19 263 LEU A C 1
ATOM 2054 O O . LEU A 1 263 ? -28.932 12.129 27.348 1.00 94.19 263 LEU A O 1
ATOM 2058 N N . ASP A 1 264 ? -30.449 12.460 25.728 1.00 94.44 264 ASP A N 1
ATOM 2059 C CA . ASP A 1 264 ? -30.340 11.113 25.162 1.00 94.44 264 ASP A CA 1
ATOM 2060 C C . ASP A 1 264 ? -28.966 10.874 24.527 1.00 94.44 264 ASP A C 1
ATOM 2062 O O . ASP A 1 264 ? -28.348 9.840 24.775 1.00 94.44 264 ASP A O 1
ATOM 2066 N N . TYR A 1 265 ? -28.428 11.865 23.808 1.00 92.56 265 TYR A N 1
ATOM 2067 C CA . TYR A 1 265 ? -27.049 11.833 23.318 1.00 92.56 265 TYR A CA 1
ATOM 2068 C C . TYR A 1 265 ? -26.033 11.729 24.465 1.00 92.56 265 TYR A C 1
ATOM 2070 O O . TYR A 1 265 ? -25.135 10.890 24.427 1.00 92.56 265 TYR A O 1
ATOM 2078 N N . ALA A 1 266 ? -26.192 12.534 25.523 1.00 93.44 266 ALA A N 1
ATOM 2079 C CA . ALA A 1 266 ? -25.309 12.490 26.689 1.00 93.44 266 ALA A CA 1
ATOM 2080 C C . ALA A 1 266 ? -25.349 11.124 27.399 1.00 93.44 266 ALA A C 1
ATOM 2082 O O . ALA A 1 266 ? -24.301 10.581 27.744 1.00 93.44 266 ALA A O 1
ATOM 2083 N N . ARG A 1 267 ? -26.536 10.524 27.560 1.00 96.06 267 ARG A N 1
ATOM 2084 C CA . ARG A 1 267 ? -26.686 9.148 28.071 1.00 96.06 267 ARG A CA 1
ATOM 2085 C C . ARG A 1 267 ? -26.015 8.133 27.152 1.00 96.06 267 ARG A C 1
ATOM 2087 O O . ARG A 1 267 ? -25.387 7.204 27.643 1.00 96.06 267 ARG A O 1
ATOM 2094 N N . GLY A 1 268 ? -26.094 8.324 25.837 1.00 94.56 268 GLY A N 1
ATOM 2095 C CA . GLY A 1 268 ? -25.399 7.483 24.869 1.00 94.56 268 GLY A CA 1
ATOM 2096 C C . GLY A 1 268 ? -23.871 7.569 24.976 1.00 94.56 268 GLY A C 1
ATOM 2097 O O . GLY A 1 268 ? -23.203 6.542 24.888 1.00 94.56 268 GLY A O 1
ATOM 2098 N N . LEU A 1 269 ? -23.298 8.747 25.258 1.00 93.62 269 LEU A N 1
ATOM 2099 C CA . LEU A 1 269 ? -21.860 8.866 25.548 1.00 93.62 269 LEU A CA 1
ATOM 2100 C C . LEU A 1 269 ? -21.470 8.067 26.796 1.00 93.62 269 LEU A C 1
ATOM 2102 O O . LEU A 1 269 ? -20.461 7.365 26.782 1.00 93.62 269 LEU A O 1
ATOM 2106 N N . LEU A 1 270 ? -22.286 8.122 27.852 1.00 94.31 270 LEU A N 1
ATOM 2107 C CA . LEU A 1 270 ? -22.085 7.300 29.050 1.00 94.31 270 LEU A CA 1
ATOM 2108 C C . LEU A 1 270 ? -22.217 5.802 28.734 1.00 94.31 270 LEU A C 1
ATOM 2110 O O . LEU A 1 270 ? -21.438 4.996 29.237 1.00 94.31 270 LEU A O 1
ATOM 2114 N N . ALA A 1 271 ? -23.141 5.436 27.844 1.00 94.12 271 ALA A N 1
ATOM 2115 C CA . ALA A 1 271 ? -23.316 4.065 27.377 1.00 94.12 271 ALA A CA 1
ATOM 2116 C C . ALA A 1 271 ? -22.082 3.517 26.632 1.00 94.12 271 ALA A C 1
ATOM 2118 O O . ALA A 1 271 ? -21.794 2.324 26.713 1.00 94.12 271 ALA A O 1
ATOM 2119 N N . LEU A 1 272 ? -21.350 4.376 25.913 1.00 91.56 272 LEU A N 1
ATOM 2120 C CA . LEU A 1 272 ? -20.168 3.995 25.133 1.00 91.56 272 LEU A CA 1
ATOM 2121 C C . LEU A 1 272 ? -18.863 4.073 25.933 1.00 91.56 272 LEU A C 1
ATOM 2123 O O . LEU A 1 272 ? -18.025 3.177 25.831 1.00 91.56 272 LEU A O 1
ATOM 2127 N N . TYR A 1 273 ? -18.682 5.142 26.708 1.00 92.25 273 TYR A N 1
ATOM 2128 C CA . TYR A 1 273 ? -17.386 5.509 27.288 1.00 92.25 273 TYR A CA 1
ATOM 2129 C C . TYR A 1 273 ? -17.381 5.554 28.817 1.00 92.25 273 TYR A C 1
ATOM 2131 O O . TYR A 1 273 ? -16.300 5.566 29.403 1.00 92.25 273 TYR A O 1
ATOM 2139 N N . GLY A 1 274 ? -18.554 5.547 29.458 1.00 90.25 274 GLY A N 1
ATOM 2140 C CA . GLY A 1 274 ? -18.699 5.675 30.908 1.00 90.25 274 GLY A CA 1
ATOM 2141 C C . GLY A 1 274 ? -18.150 4.488 31.700 1.00 90.25 274 GLY A C 1
ATOM 2142 O O . GLY A 1 274 ? -17.569 3.545 31.148 1.00 90.25 274 GLY A O 1
ATOM 2143 N N . SER A 1 275 ? -18.350 4.526 33.015 1.00 88.81 275 SER A N 1
ATOM 2144 C CA . SER A 1 275 ? -18.035 3.424 33.925 1.00 88.81 275 SER A CA 1
ATOM 2145 C C . SER A 1 275 ? -18.836 2.163 33.581 1.00 88.81 275 SER A C 1
ATOM 2147 O O . SER A 1 275 ? -19.843 2.211 32.875 1.00 88.81 275 SER A O 1
ATOM 2149 N N . THR A 1 276 ? -18.432 1.008 34.109 1.00 89.06 276 THR A N 1
ATOM 2150 C CA . THR A 1 276 ? -19.168 -0.252 33.905 1.00 89.06 276 THR A CA 1
ATOM 2151 C C . THR A 1 276 ? -20.652 -0.130 34.277 1.00 89.06 276 THR A C 1
ATOM 2153 O O . THR A 1 276 ? -21.512 -0.644 33.563 1.00 89.06 276 THR A O 1
ATOM 2156 N N . GLU A 1 277 ? -20.960 0.585 35.360 1.00 93.00 277 GLU A N 1
ATOM 2157 C CA . GLU A 1 277 ? -22.327 0.815 35.842 1.00 93.00 277 GLU A CA 1
ATOM 2158 C C . GLU A 1 277 ? -23.112 1.734 34.899 1.00 93.00 277 GLU A C 1
ATOM 2160 O O . GLU A 1 277 ? -24.266 1.457 34.573 1.00 93.00 277 GLU A O 1
ATOM 2165 N N . GLU A 1 278 ? -22.480 2.804 34.412 1.00 94.94 278 GLU A N 1
ATOM 2166 C CA . GLU A 1 278 ? -23.082 3.732 33.452 1.00 94.94 278 GLU A CA 1
ATOM 2167 C C . GLU A 1 278 ? -23.375 3.048 32.116 1.00 94.94 278 GLU A C 1
ATOM 2169 O O . GLU A 1 278 ? -24.472 3.203 31.575 1.00 94.94 278 GLU A O 1
ATOM 2174 N N . ARG A 1 279 ? -22.438 2.228 31.624 1.00 92.38 279 ARG A N 1
ATOM 2175 C CA . ARG A 1 279 ? -22.615 1.452 30.391 1.00 92.38 279 ARG A CA 1
ATOM 2176 C C . ARG A 1 279 ? -23.807 0.510 30.479 1.00 92.38 279 ARG A C 1
ATOM 2178 O O . ARG A 1 279 ? -24.584 0.423 29.535 1.00 92.38 279 ARG A O 1
ATOM 2185 N N . GLN A 1 280 ? -23.984 -0.165 31.616 1.00 94.38 280 GLN A N 1
ATOM 2186 C CA . GLN A 1 280 ? -25.136 -1.040 31.842 1.00 94.38 280 GLN A CA 1
ATOM 2187 C C . GLN A 1 280 ? -26.439 -0.245 31.961 1.00 94.38 280 GLN A C 1
ATOM 2189 O O . GLN A 1 280 ? -27.439 -0.602 31.341 1.00 94.38 280 GLN A O 1
ATOM 2194 N N . ARG A 1 281 ? -26.427 0.849 32.731 1.00 97.19 281 ARG A N 1
ATOM 2195 C CA . ARG A 1 281 ? -27.615 1.667 32.999 1.00 97.19 281 ARG A CA 1
ATOM 2196 C C . ARG A 1 281 ? -28.157 2.362 31.753 1.00 97.19 281 ARG A C 1
ATOM 2198 O O . ARG A 1 281 ? -29.369 2.497 31.627 1.00 97.19 281 ARG A O 1
ATOM 2205 N N . PHE A 1 282 ? -27.280 2.830 30.869 1.00 97.12 282 PHE A N 1
ATOM 2206 C CA . PHE A 1 282 ? -27.653 3.627 29.699 1.00 97.12 282 PHE A CA 1
ATOM 2207 C C . PHE A 1 282 ? -27.513 2.874 28.372 1.00 97.12 282 PHE A C 1
ATOM 2209 O O . PHE A 1 282 ? -27.597 3.501 27.321 1.00 97.12 282 PHE A O 1
ATOM 2216 N N . ALA A 1 283 ? -27.337 1.548 28.393 1.00 93.81 283 ALA A N 1
ATOM 2217 C CA . ALA A 1 283 ? -27.071 0.728 27.206 1.00 93.81 283 ALA A CA 1
ATOM 2218 C C . ALA A 1 283 ? -28.026 1.006 26.025 1.00 93.81 283 ALA A C 1
ATOM 2220 O O . ALA A 1 283 ? -27.590 1.092 24.878 1.00 93.81 283 ALA A O 1
ATOM 2221 N N . GLU A 1 284 ? -29.318 1.209 26.301 1.00 94.56 284 GLU A N 1
ATOM 2222 C CA . GLU A 1 284 ? -30.342 1.496 25.284 1.00 94.56 284 GLU A CA 1
ATOM 2223 C C . GLU A 1 284 ? -30.139 2.835 24.553 1.00 94.56 284 GLU A C 1
ATOM 2225 O O . GLU A 1 284 ? -30.593 3.000 23.419 1.00 94.56 284 GLU A O 1
ATOM 2230 N N . PHE A 1 285 ? -29.415 3.778 25.164 1.00 94.81 285 PHE A N 1
ATOM 2231 C CA . PHE A 1 285 ? -29.163 5.101 24.600 1.00 94.81 285 PHE A CA 1
ATOM 2232 C C . PHE A 1 285 ? -27.951 5.144 23.663 1.00 94.81 285 PHE A C 1
ATOM 2234 O O . PHE A 1 285 ? -27.776 6.142 22.966 1.00 94.81 285 PHE A O 1
ATOM 2241 N N . ALA A 1 286 ? -27.137 4.082 23.583 1.00 89.88 286 ALA A N 1
ATOM 2242 C CA . ALA A 1 286 ? -25.952 4.044 22.716 1.00 89.88 286 ALA A CA 1
ATOM 2243 C C . ALA A 1 286 ? -26.286 4.359 21.243 1.00 89.88 286 ALA A C 1
ATOM 2245 O O . ALA A 1 286 ? -25.511 5.025 20.555 1.00 89.88 286 ALA A O 1
ATOM 2246 N N . ARG A 1 287 ? -27.481 3.961 20.778 1.00 89.31 287 ARG A N 1
ATOM 2247 C CA . ARG A 1 287 ? -27.982 4.269 19.428 1.00 89.31 287 ARG A CA 1
ATOM 2248 C C . ARG A 1 287 ? -28.064 5.768 19.138 1.00 89.31 287 ARG A C 1
ATOM 2250 O O . ARG A 1 287 ? -27.827 6.164 18.008 1.00 89.31 287 ARG A O 1
ATOM 2257 N N . HIS A 1 288 ? -28.336 6.606 20.141 1.00 87.94 288 HIS A N 1
ATOM 2258 C CA . HIS A 1 288 ? -28.503 8.046 19.938 1.00 87.94 288 HIS A CA 1
ATOM 2259 C C . HIS A 1 288 ? -27.185 8.749 19.621 1.00 87.94 288 HIS A C 1
ATOM 2261 O O . HIS A 1 288 ? -27.217 9.840 19.057 1.00 87.94 288 HIS A O 1
ATOM 2267 N N . VAL A 1 289 ? -26.042 8.135 19.943 1.00 85.69 289 VAL A N 1
ATOM 2268 C CA . VAL A 1 289 ? -24.741 8.590 19.441 1.00 85.69 289 VAL A CA 1
ATOM 2269 C C . VAL A 1 289 ? -24.587 8.136 17.992 1.00 85.69 289 VAL A C 1
ATOM 2271 O O . VAL A 1 289 ? -24.444 8.975 17.119 1.00 85.69 289 VAL A O 1
ATOM 2274 N N . VAL A 1 290 ? -24.769 6.845 17.705 1.00 76.25 290 VAL A N 1
ATOM 2275 C CA . VAL A 1 290 ? -24.584 6.282 16.352 1.00 76.25 290 VAL A CA 1
ATOM 2276 C C . VAL A 1 290 ? -25.504 6.916 15.291 1.00 76.25 290 VAL A C 1
ATOM 2278 O O . VAL A 1 290 ? -25.073 7.165 14.169 1.00 76.25 290 VAL A O 1
ATOM 2281 N N . GLU A 1 291 ? -26.767 7.191 15.623 1.00 73.19 291 GLU A N 1
ATOM 2282 C CA . GLU A 1 291 ? -27.777 7.736 14.701 1.00 73.19 291 GLU A CA 1
ATOM 2283 C C . GLU A 1 291 ? -27.590 9.236 14.430 1.00 73.19 291 GLU A C 1
ATOM 2285 O O . GLU A 1 291 ? -27.693 9.668 13.282 1.00 73.19 291 GLU A O 1
ATOM 2290 N N . ASN A 1 292 ? -27.268 10.037 15.457 1.00 62.84 292 ASN A N 1
ATOM 2291 C CA . ASN A 1 292 ? -26.976 11.469 15.278 1.00 62.84 292 ASN A CA 1
ATOM 2292 C C . ASN A 1 292 ? -25.672 11.708 14.497 1.00 62.84 292 ASN A C 1
ATOM 2294 O O . ASN A 1 292 ? -25.433 12.815 14.024 1.00 62.84 292 ASN A O 1
ATOM 2298 N N . GLU A 1 293 ? -24.833 10.684 14.361 1.00 61.28 293 GLU A N 1
ATOM 2299 C CA . GLU A 1 293 ? -23.554 10.738 13.656 1.00 61.28 293 GLU A CA 1
ATOM 2300 C C . GLU A 1 293 ? -23.650 10.345 12.168 1.00 61.28 293 GLU A C 1
ATOM 2302 O O . GLU A 1 293 ? -22.665 10.478 11.444 1.00 61.28 293 GLU A O 1
ATOM 2307 N N . GLY A 1 294 ? -24.821 9.889 11.693 1.00 49.50 294 GLY A N 1
ATOM 2308 C CA . GLY A 1 294 ? -25.080 9.525 10.289 1.00 49.50 294 GLY A CA 1
ATOM 2309 C C . GLY A 1 294 ? -25.888 10.552 9.478 1.00 49.50 294 GLY A C 1
ATOM 2310 O O . GLY A 1 294 ? -26.235 10.278 8.328 1.00 49.50 294 GLY A O 1
ATOM 2311 N N . GLY A 1 295 ? -26.229 11.704 10.066 1.00 42.88 295 GLY A N 1
ATOM 2312 C CA . GLY A 1 295 ? -27.091 12.724 9.461 1.00 42.88 295 GLY A CA 1
ATOM 2313 C C . GLY A 1 295 ? -26.346 13.708 8.555 1.00 42.88 295 GLY A C 1
ATOM 2314 O O . GLY A 1 295 ? -25.705 14.625 9.051 1.00 42.88 295 GLY A O 1
ATOM 2315 N N . GLU A 1 296 ? -26.490 13.506 7.242 1.00 38.91 296 GLU A N 1
ATOM 2316 C CA . GLU A 1 296 ? -26.345 14.474 6.140 1.00 38.91 296 GLU A CA 1
ATOM 2317 C C . GLU A 1 296 ? -25.117 15.408 6.174 1.00 38.91 296 GLU A C 1
ATOM 2319 O O . GLU A 1 296 ? -25.165 16.541 6.653 1.00 38.91 296 GLU A O 1
ATOM 2324 N N . ASP A 1 297 ? -24.046 14.970 5.497 1.00 37.72 297 ASP A N 1
ATOM 2325 C CA . ASP A 1 297 ? -23.094 15.865 4.834 1.00 37.72 297 ASP A CA 1
ATOM 2326 C C . ASP A 1 297 ? -23.855 16.721 3.805 1.00 37.72 297 ASP A C 1
ATOM 2328 O O . ASP A 1 297 ? -23.945 16.405 2.614 1.00 37.72 297 ASP A O 1
ATOM 2332 N N . GLY A 1 298 ? -24.425 17.824 4.286 1.00 33.22 298 GLY A N 1
ATOM 2333 C CA . GLY A 1 298 ? -24.760 18.979 3.477 1.00 33.22 298 GLY A CA 1
ATOM 2334 C C . GLY A 1 298 ? -23.476 19.483 2.838 1.00 33.22 298 GLY A C 1
ATOM 2335 O O . GLY A 1 298 ? -22.649 20.134 3.473 1.00 33.22 298 GLY A O 1
ATOM 2336 N N . SER A 1 299 ? -23.303 19.125 1.572 1.00 38.62 299 SER A N 1
ATOM 2337 C CA . SER A 1 299 ? -22.339 19.711 0.662 1.00 38.62 299 SER A CA 1
ATOM 2338 C C . SER A 1 299 ? -22.498 21.231 0.654 1.00 38.62 299 SER A C 1
ATOM 2340 O O . SER A 1 299 ? -23.341 21.750 -0.072 1.00 38.62 299 SER A O 1
ATOM 2342 N N . ASP A 1 300 ? -21.675 21.937 1.420 1.00 32.28 300 ASP A N 1
ATOM 2343 C CA . ASP A 1 300 ? -21.518 23.377 1.284 1.00 32.28 300 ASP A CA 1
ATOM 2344 C C . ASP A 1 300 ? -20.038 23.742 1.196 1.00 32.28 300 ASP A C 1
ATOM 2346 O O . ASP A 1 300 ? -19.252 23.564 2.124 1.00 32.28 300 ASP A O 1
ATOM 2350 N N . GLY A 1 301 ? -19.691 24.287 0.031 1.00 30.89 301 GLY A N 1
ATOM 2351 C CA . GLY A 1 301 ? -18.705 25.351 -0.072 1.00 30.89 301 GLY A CA 1
ATOM 2352 C C . GLY A 1 301 ? -17.241 24.942 -0.001 1.00 30.89 301 GLY A C 1
ATOM 2353 O O . GLY A 1 301 ? -16.578 25.103 1.018 1.00 30.89 301 GLY A O 1
ATOM 2354 N N . GLN A 1 302 ? -16.685 24.597 -1.163 1.00 38.00 302 GLN A N 1
ATOM 2355 C CA . GLN A 1 302 ? -15.326 25.027 -1.486 1.00 38.00 302 GLN A CA 1
ATOM 2356 C C . GLN A 1 302 ? -15.186 26.535 -1.212 1.00 38.00 302 GLN A C 1
ATOM 2358 O O . GLN A 1 302 ? -15.885 27.336 -1.828 1.00 38.00 302 GLN A O 1
ATOM 2363 N N . ALA A 1 303 ? -14.248 26.917 -0.352 1.00 28.28 303 ALA A N 1
ATOM 2364 C CA . ALA A 1 303 ? -13.622 28.236 -0.363 1.00 28.28 303 ALA A CA 1
ATOM 2365 C C . ALA A 1 303 ? -12.193 28.069 0.177 1.00 28.28 303 ALA A C 1
ATOM 2367 O O . ALA A 1 303 ? -12.007 27.773 1.353 1.00 28.28 303 ALA A O 1
ATOM 2368 N N . THR A 1 304 ? -11.248 27.916 -0.760 1.00 35.34 304 THR A N 1
ATOM 2369 C CA . THR A 1 304 ? -10.074 28.794 -0.984 1.00 35.34 304 THR A CA 1
ATOM 2370 C C . THR A 1 304 ? -8.991 28.705 0.076 1.00 35.34 304 THR A C 1
ATOM 2372 O O . THR A 1 304 ? -9.207 29.245 1.181 1.00 35.34 304 THR A O 1
#

Sequence (304 aa):
MAEPKCSVEGCEKPQRYKASGWCGMHYARARKYGTPDAKVREYTAQTGTCRAEGCDRPAQRKGCCQAHYVRLFRGEKDALATPISTQTKKTCTLDGCSRTHVARGYCDLHYSRMRHKGDPGGLDFQEKTPRPDKCQGPECDSPVRAKGYCSAHYRQWREGQELVPKLSFAPAGSGHTNKNGYRVLSVTVDGVRRSVFEHRVAVEEALGRPLLPTETVHHVNGIRHDNSTDGPLILDERGRLRSGNLELWSHAHPRGQEIGPKLDYARGLLALYGSTEERQRFAEFARHVVENEGGEDGSDGQAT

pLDDT: mean 84.8, std 13.49, range [28.28, 97.81]

Radius of gyration: 36.6 Å; chains: 1; bounding box: 74×58×101 Å

Organism: NCBI:txid68255